Protein AF-A0A7K0YRS2-F1 (afdb_monomer)

Sequence (192 aa):
MGEVMSSAAIGIVVLMLSTWVISLIKKNASIVDIVWGLGFVLVAWISRAVADGDNARQWLLTVMTSVWGLRLGIYLLWRNSGHGEDFRYRSMRKHWGPRFPLISLVTVFGLQGTLMWIVSLPVQLGQSDATPKIGPLAVIGVLVYLIGLFFEVVGDAQLARFKADSANAGKVMDQGLWKFTRHPNYFGDSCV

Foldseek 3Di:
DVVLLVQLLVLLVVLLVVLLVVCVVLVANCLVQLCLLVSLLSSLVSLLVPADAAPVQSVVLNVLSCVRSNVSSVLSCVVCPPVGHDPVLVVLCVVCPPCSSVCCSCPPSVVSSVVSSVVSVCSNVSRRYHPDDDDPVVVVLVVLLVQLVCQQVVVSVQVVVLVVDPVCVPHQDCDDSCVVDVCSNVSSVVSD

Solvent-accessible surface area (backbone atoms only — not comparable to full-atom values): 10063 Å² total; per-residue (Å²): 100,72,66,31,54,50,52,29,48,51,52,39,51,54,51,33,53,53,49,48,54,50,17,62,76,68,69,26,65,49,55,53,68,28,45,50,25,44,48,51,27,51,37,33,51,47,17,54,75,62,32,70,38,34,66,66,52,31,50,51,52,33,48,55,40,33,58,50,14,48,49,51,16,50,50,45,46,61,70,45,56,92,64,70,52,44,67,70,52,50,51,49,39,67,73,43,48,93,51,28,69,66,49,41,47,51,69,48,38,43,45,48,39,51,48,51,55,61,71,41,40,65,57,48,55,62,22,36,43,57,69,80,66,90,46,72,67,52,55,52,50,50,51,42,26,52,52,9,51,48,34,25,54,50,34,49,52,52,52,53,56,48,68,71,37,73,92,42,67,95,59,81,80,61,58,84,58,37,59,80,34,97,52,35,33,58,55,8,63,74,41,94

Mean predicted aligned error: 4.28 Å

pLDDT: mean 92.77, std 4.66, range [73.56, 98.25]

Radius of gyration: 18.56 Å; Cα contacts (8 Å, |Δi|>4): 209; chains: 1; bounding box: 40×42×47 Å

Secondary structure (DSSP, 8-state):
-HHHHHHHHHHHHHHHHHHHHHHHHTT-TTHHHHHHHHHHHHHHHHHHHH--S-HHHHHHHHHHHHHHHHHHHHHHHHHHTTS-S-HHHHHHHHHHGGGHHHHHIIIIIIHHHHHHHHHTHHHHHHTT---S-S-HHHHHHHHHHHHHHHHHHHHHHHHHHHHH-GGGTT----STTTTT-S-HHHHHHHH-

Structure (mmCIF, N/CA/C/O backbone):
data_AF-A0A7K0YRS2-F1
#
_entry.id   AF-A0A7K0YRS2-F1
#
loop_
_atom_site.group_PDB
_atom_site.id
_atom_site.type_symbol
_atom_site.label_atom_id
_atom_site.label_alt_id
_atom_site.label_comp_id
_atom_site.label_asym_id
_atom_site.label_entity_id
_atom_site.label_seq_id
_atom_site.pdbx_PDB_ins_code
_atom_site.Cartn_x
_atom_site.Cartn_y
_atom_site.Cartn_z
_atom_site.occupancy
_atom_site.B_iso_or_equiv
_atom_site.auth_seq_id
_atom_site.auth_comp_id
_atom_site.auth_asym_id
_atom_site.auth_atom_id
_atom_site.pdbx_PDB_model_num
ATOM 1 N N . MET A 1 1 ? 16.625 8.548 -12.238 1.00 74.50 1 MET A N 1
ATOM 2 C CA . MET A 1 1 ? 16.448 7.904 -10.913 1.00 74.50 1 MET A CA 1
ATOM 3 C C . MET A 1 1 ? 16.167 8.912 -9.793 1.00 74.50 1 MET A C 1
ATOM 5 O O . MET A 1 1 ? 15.114 8.808 -9.182 1.00 74.50 1 MET A O 1
ATOM 9 N N . GLY A 1 2 ? 17.026 9.916 -9.550 1.00 86.94 2 GLY A N 1
ATOM 10 C CA . GLY A 1 2 ? 16.789 10.917 -8.489 1.00 86.94 2 GLY A CA 1
ATOM 11 C C . GLY A 1 2 ? 15.473 11.700 -8.627 1.00 86.94 2 GLY A C 1
ATOM 12 O O . GLY A 1 2 ? 14.770 11.886 -7.641 1.00 86.94 2 GLY A O 1
ATOM 13 N N . GLU A 1 3 ? 15.097 12.068 -9.855 1.00 91.12 3 GLU A N 1
ATOM 14 C CA . GLU A 1 3 ? 13.839 12.775 -10.146 1.00 91.12 3 GLU A CA 1
ATOM 15 C C . GLU A 1 3 ? 12.584 11.922 -9.889 1.00 91.12 3 GLU A C 1
ATOM 17 O O . GLU A 1 3 ? 11.573 12.419 -9.396 1.00 91.12 3 GLU A O 1
ATOM 22 N N . VAL A 1 4 ? 12.6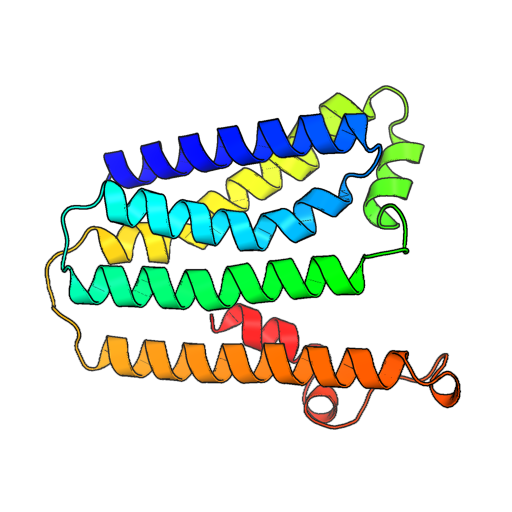57 10.614 -10.156 1.00 93.25 4 VAL A N 1
ATOM 23 C CA . VAL A 1 4 ? 11.561 9.671 -9.878 1.00 93.25 4 VAL A CA 1
ATOM 24 C C . VAL A 1 4 ? 11.330 9.569 -8.374 1.00 93.25 4 VAL A C 1
ATOM 26 O O . VAL A 1 4 ? 10.195 9.658 -7.911 1.00 93.25 4 VAL A O 1
ATOM 29 N N . MET A 1 5 ? 12.414 9.429 -7.608 1.00 94.19 5 MET A N 1
ATOM 30 C CA . MET A 1 5 ? 12.354 9.286 -6.154 1.00 94.19 5 MET A CA 1
ATOM 31 C C . MET A 1 5 ? 11.866 10.559 -5.462 1.00 94.19 5 MET A C 1
ATOM 33 O O . MET A 1 5 ? 11.077 10.471 -4.518 1.00 94.19 5 MET A O 1
ATOM 37 N N . SER A 1 6 ? 12.297 11.737 -5.929 1.00 95.56 6 SER A N 1
ATOM 38 C CA . SER A 1 6 ? 11.819 13.020 -5.406 1.00 95.56 6 SER A CA 1
ATOM 39 C C . SER A 1 6 ? 10.351 13.260 -5.759 1.00 95.56 6 SER A C 1
ATOM 41 O O . SER A 1 6 ? 9.571 13.621 -4.880 1.00 95.56 6 SER A O 1
ATOM 43 N N . SER A 1 7 ? 9.942 12.981 -7.000 1.00 96.50 7 SER A N 1
ATOM 44 C CA . SER A 1 7 ? 8.545 13.094 -7.436 1.00 96.50 7 SER A CA 1
ATOM 45 C C . SER A 1 7 ? 7.628 12.165 -6.642 1.00 96.50 7 SER A C 1
ATOM 47 O O . SER A 1 7 ? 6.567 12.582 -6.175 1.00 96.50 7 SER A O 1
ATOM 49 N N . ALA A 1 8 ? 8.059 10.920 -6.416 1.00 96.56 8 ALA A N 1
ATOM 50 C CA . ALA A 1 8 ? 7.335 9.966 -5.585 1.00 96.56 8 ALA A CA 1
ATOM 51 C C . ALA A 1 8 ? 7.232 10.447 -4.129 1.00 96.56 8 ALA A C 1
ATOM 53 O O . ALA A 1 8 ? 6.145 10.413 -3.555 1.00 96.56 8 ALA A O 1
ATOM 54 N N . ALA A 1 9 ? 8.324 10.953 -3.542 1.00 97.19 9 ALA A N 1
ATOM 55 C CA . ALA A 1 9 ? 8.313 11.498 -2.184 1.00 97.19 9 ALA A CA 1
ATOM 56 C C . ALA A 1 9 ? 7.334 12.675 -2.048 1.00 97.19 9 ALA A C 1
ATOM 58 O O . ALA A 1 9 ? 6.547 12.709 -1.104 1.00 97.19 9 ALA A O 1
ATOM 59 N N . ILE A 1 10 ? 7.329 13.603 -3.011 1.00 97.88 10 ILE A N 1
ATOM 60 C CA . ILE A 1 10 ? 6.384 14.728 -3.044 1.00 97.88 10 ILE A CA 1
ATOM 61 C C . ILE A 1 10 ? 4.944 14.208 -3.120 1.00 97.88 10 ILE A C 1
ATOM 63 O O . ILE A 1 10 ? 4.102 14.633 -2.328 1.00 97.88 10 ILE A O 1
ATOM 67 N N . GLY A 1 11 ? 4.665 13.252 -4.012 1.00 97.75 11 GLY A N 1
ATOM 68 C CA . GLY A 1 11 ? 3.344 12.632 -4.133 1.00 97.75 11 GLY A CA 1
ATOM 69 C C . GLY A 1 11 ? 2.867 11.986 -2.830 1.00 97.75 11 GLY A C 1
ATOM 70 O O . GLY A 1 11 ? 1.732 12.209 -2.409 1.00 97.75 11 GLY A O 1
ATOM 71 N N . ILE A 1 12 ? 3.746 11.250 -2.144 1.00 97.88 12 ILE A N 1
ATOM 72 C CA . ILE A 1 12 ? 3.451 10.630 -0.845 1.00 97.88 12 ILE A CA 1
ATOM 73 C C . ILE A 1 12 ? 3.187 11.692 0.224 1.00 97.88 12 ILE A C 1
ATOM 75 O O . ILE A 1 12 ? 2.221 11.567 0.973 1.00 97.88 12 ILE A O 1
ATOM 79 N N . VAL A 1 13 ? 4.004 12.747 0.301 1.00 98.06 13 VAL A N 1
ATOM 80 C CA . VAL A 1 13 ? 3.809 13.834 1.274 1.00 98.06 13 VAL A CA 1
ATOM 81 C C . VAL A 1 13 ? 2.456 14.506 1.057 1.00 98.06 13 VAL A C 1
ATOM 83 O O . VAL A 1 13 ? 1.693 14.659 2.010 1.00 98.06 13 VAL A O 1
ATOM 86 N N . VAL A 1 14 ? 2.113 14.844 -0.189 1.00 98.12 14 VAL A N 1
ATOM 87 C CA . VAL A 1 14 ? 0.811 15.437 -0.529 1.00 98.12 14 VAL A CA 1
ATOM 88 C C . VAL A 1 14 ? -0.333 14.495 -0.147 1.00 98.12 14 VAL A C 1
ATOM 90 O O . VAL A 1 14 ? -1.302 14.934 0.480 1.00 98.12 14 VAL A O 1
ATOM 93 N N . LEU A 1 15 ? -0.213 13.201 -0.454 1.00 97.88 15 LEU A N 1
ATOM 94 C CA . LEU A 1 15 ? -1.216 12.193 -0.114 1.00 97.88 15 LEU A CA 1
ATOM 95 C C . LEU A 1 15 ? -1.402 12.063 1.405 1.00 97.88 15 LEU A C 1
ATOM 97 O O . LEU A 1 15 ? -2.534 12.086 1.891 1.00 97.88 15 LEU A O 1
ATOM 101 N N . MET A 1 16 ? -0.309 11.959 2.163 1.00 97.69 16 MET A N 1
ATOM 102 C CA . MET A 1 16 ? -0.334 11.773 3.615 1.00 97.69 16 MET A CA 1
ATOM 103 C C . MET A 1 16 ? -0.840 13.013 4.345 1.00 97.69 16 MET A C 1
ATOM 105 O O . MET A 1 16 ? -1.654 12.881 5.256 1.00 97.69 16 MET A O 1
ATOM 109 N N . LEU A 1 17 ? -0.439 14.215 3.918 1.00 97.38 17 LEU A N 1
ATOM 110 C CA . LEU A 1 17 ? -0.955 15.466 4.479 1.00 97.38 17 LEU A CA 1
ATOM 111 C C . LEU A 1 17 ? -2.450 15.629 4.198 1.00 97.38 17 LEU A C 1
ATOM 113 O O . LEU A 1 17 ? -3.218 15.925 5.114 1.00 97.38 17 LEU A O 1
ATOM 117 N N . SER A 1 18 ? -2.884 15.367 2.962 1.00 97.44 18 SER A N 1
ATOM 118 C CA . SER A 1 18 ? -4.304 15.424 2.593 1.00 97.44 18 SER A CA 1
ATOM 119 C C . SER A 1 18 ? -5.125 14.419 3.402 1.00 97.44 18 SER A C 1
ATOM 121 O O . SER A 1 18 ? -6.168 14.756 3.965 1.00 97.44 18 SER A O 1
ATOM 123 N N . THR A 1 19 ? -4.625 13.189 3.532 1.00 96.38 19 THR A N 1
ATOM 124 C CA . THR A 1 19 ? -5.288 12.128 4.300 1.00 96.38 19 THR A CA 1
ATOM 125 C C . THR A 1 19 ? -5.323 12.455 5.790 1.00 96.38 19 THR A C 1
ATOM 127 O O . THR A 1 19 ? -6.347 12.232 6.435 1.00 96.38 19 THR A O 1
ATOM 130 N N . TRP A 1 20 ? -4.257 13.040 6.337 1.00 97.12 20 TRP A N 1
ATOM 131 C CA . TRP A 1 20 ? -4.218 13.511 7.718 1.00 97.12 20 TRP A CA 1
ATOM 132 C C . TRP A 1 20 ? -5.284 14.578 7.973 1.00 97.12 20 TRP A C 1
ATOM 134 O O . TRP A 1 20 ? -6.082 14.414 8.897 1.00 97.12 20 TRP A O 1
ATOM 144 N N . VAL A 1 21 ? -5.389 15.604 7.122 1.00 96.69 21 VAL A N 1
ATOM 145 C CA . VAL A 1 21 ? -6.437 16.634 7.235 1.00 96.69 21 VAL A CA 1
ATOM 146 C C . VAL A 1 21 ? -7.831 16.001 7.197 1.00 96.69 21 VAL A C 1
ATOM 148 O O . VAL A 1 21 ? -8.652 16.250 8.084 1.00 96.69 21 VAL A O 1
ATOM 151 N N . ILE A 1 22 ? -8.089 15.110 6.232 1.00 95.62 22 ILE A N 1
ATOM 152 C CA . ILE A 1 22 ? -9.366 14.384 6.128 1.00 95.62 22 ILE A CA 1
ATOM 153 C C . ILE A 1 22 ? -9.628 13.549 7.390 1.00 95.62 22 ILE A C 1
ATOM 155 O O . ILE A 1 22 ? -10.762 13.502 7.872 1.00 95.62 22 ILE A O 1
ATOM 159 N N . SER A 1 23 ? -8.597 12.920 7.959 1.00 94.31 23 SER A N 1
ATOM 160 C CA . SER A 1 23 ? -8.714 12.106 9.171 1.00 94.31 23 SER A CA 1
ATOM 161 C C . SER A 1 23 ? -9.125 12.919 10.398 1.00 94.31 23 SER A C 1
ATOM 163 O O . SER A 1 23 ? -9.858 12.416 11.254 1.00 94.31 23 SER A O 1
ATOM 165 N N . LEU A 1 24 ? -8.697 14.184 10.484 1.00 93.62 24 LEU A N 1
ATOM 166 C CA . LEU A 1 24 ? -9.085 15.091 11.560 1.00 93.62 24 LEU A CA 1
ATOM 167 C C . LEU A 1 24 ? -10.540 15.535 11.403 1.00 93.62 24 LEU A C 1
ATOM 169 O O . LEU A 1 24 ? -11.289 15.492 12.379 1.00 93.62 24 LEU A O 1
ATOM 173 N N . ILE A 1 25 ? -10.953 15.875 10.177 1.00 94.00 25 ILE A N 1
ATOM 174 C CA . ILE A 1 25 ? -12.332 16.276 9.859 1.00 94.00 25 ILE A CA 1
ATOM 175 C C . ILE A 1 25 ? -13.303 15.123 10.140 1.00 94.00 25 ILE A C 1
ATOM 177 O O . ILE A 1 25 ? -14.301 15.297 10.836 1.00 94.00 25 ILE A O 1
ATOM 181 N N . LYS A 1 26 ? -12.986 13.918 9.651 1.00 91.06 26 LYS A N 1
ATOM 182 C CA . LYS A 1 26 ? -13.809 12.715 9.851 1.00 91.06 26 LYS A CA 1
ATOM 183 C C . LYS A 1 26 ? -13.665 12.096 11.245 1.00 91.06 26 LYS A C 1
ATOM 185 O O . LYS A 1 26 ? -14.360 11.126 11.537 1.00 91.06 26 LYS A O 1
ATOM 190 N N . LYS A 1 27 ? -12.757 12.613 12.086 1.00 90.62 27 LYS A N 1
ATOM 191 C CA . LYS A 1 27 ? -12.352 12.022 13.377 1.00 90.62 27 LYS A CA 1
ATOM 192 C C . LYS A 1 27 ? -12.055 10.522 13.262 1.00 90.62 27 LYS A C 1
ATOM 194 O O . LYS A 1 27 ? -12.429 9.737 14.129 1.00 90.62 27 LYS A O 1
ATOM 199 N N . ASN A 1 28 ? -11.400 10.139 12.170 1.00 91.12 28 ASN A N 1
ATOM 200 C CA . ASN A 1 28 ? -11.091 8.754 11.864 1.00 91.12 28 ASN A CA 1
ATOM 201 C C . ASN A 1 28 ? -9.721 8.632 11.186 1.00 91.12 28 ASN A C 1
ATOM 203 O O . ASN A 1 28 ? -9.592 8.860 9.984 1.00 91.12 28 ASN A O 1
ATOM 207 N N . ALA A 1 29 ? -8.709 8.242 11.960 1.00 91.56 29 ALA A N 1
ATOM 208 C CA . ALA A 1 29 ? -7.360 7.997 11.461 1.00 91.56 29 ALA A CA 1
ATOM 209 C C . ALA A 1 29 ? -7.184 6.632 10.781 1.00 91.56 29 ALA A C 1
ATOM 211 O O . ALA A 1 29 ? -6.203 6.460 10.068 1.00 91.56 29 ALA A O 1
ATOM 212 N N . SER A 1 30 ? -8.146 5.702 10.877 1.00 91.38 30 SER A N 1
ATOM 213 C CA . SER A 1 30 ? -8.058 4.412 10.168 1.00 91.38 30 SER A CA 1
ATOM 214 C C . SER A 1 30 ? -8.233 4.532 8.655 1.00 91.38 30 SER A C 1
ATOM 216 O O . SER A 1 30 ? -8.028 3.559 7.936 1.00 91.38 30 SER A O 1
ATOM 218 N N . ILE A 1 31 ? -8.594 5.716 8.148 1.00 92.56 31 ILE A N 1
ATOM 219 C CA . ILE A 1 31 ? -8.598 5.993 6.707 1.00 92.56 31 ILE A CA 1
ATOM 220 C C . ILE A 1 31 ? -7.204 5.816 6.091 1.00 92.56 31 ILE A C 1
ATOM 222 O O . ILE A 1 31 ? -7.101 5.471 4.917 1.00 92.56 31 ILE A O 1
ATOM 226 N N . VAL A 1 32 ? -6.142 5.996 6.884 1.00 93.50 32 VAL A N 1
ATOM 227 C CA . VAL A 1 32 ? -4.766 5.824 6.414 1.00 93.50 32 VAL A CA 1
ATOM 228 C C . VAL A 1 32 ? -4.492 4.386 5.964 1.00 93.50 32 VAL A C 1
ATOM 230 O O . VAL A 1 32 ? -3.829 4.189 4.952 1.00 93.50 32 VAL A O 1
ATOM 233 N N . ASP A 1 33 ? -5.101 3.394 6.624 1.00 91.25 33 ASP A N 1
ATOM 234 C CA . ASP A 1 33 ? -4.953 1.981 6.262 1.00 91.25 33 ASP A CA 1
ATOM 235 C C . ASP A 1 33 ? -5.534 1.704 4.862 1.00 91.25 33 ASP A C 1
ATOM 237 O O . ASP A 1 33 ? -4.992 0.907 4.107 1.00 91.25 33 ASP A O 1
ATOM 241 N N . ILE A 1 34 ? -6.614 2.396 4.482 1.00 91.56 34 ILE A N 1
ATOM 242 C CA . ILE A 1 34 ? -7.225 2.287 3.144 1.00 91.56 34 ILE A CA 1
ATOM 243 C C . ILE A 1 34 ? -6.347 2.987 2.101 1.00 91.56 34 ILE A C 1
ATOM 245 O O . ILE A 1 34 ? -6.143 2.477 1.000 1.00 91.56 34 ILE A O 1
ATOM 249 N N . VAL A 1 35 ? -5.823 4.164 2.453 1.00 95.19 35 VAL A N 1
ATOM 250 C CA . VAL A 1 35 ? -4.958 4.965 1.577 1.00 95.19 35 VAL A CA 1
ATOM 251 C C . VAL A 1 35 ? -3.600 4.302 1.358 1.00 95.19 35 VAL A C 1
ATOM 253 O O . VAL A 1 35 ? -2.989 4.544 0.324 1.00 95.19 35 VAL A O 1
ATOM 256 N N . TRP A 1 36 ? -3.156 3.429 2.263 1.00 94.06 36 TRP A N 1
ATOM 257 C CA . TRP A 1 36 ? -1.898 2.696 2.152 1.00 94.06 36 TRP A CA 1
ATOM 258 C C . TRP A 1 36 ? -1.728 2.029 0.782 1.00 94.06 36 TRP A C 1
ATOM 260 O O . TRP A 1 36 ? -0.811 2.382 0.044 1.00 94.06 36 TRP A O 1
ATOM 270 N N . GLY A 1 37 ? -2.659 1.151 0.391 1.00 94.25 37 GLY A N 1
ATOM 271 C CA . GLY A 1 37 ? -2.616 0.480 -0.914 1.00 94.25 37 GLY A CA 1
ATOM 272 C C . GLY A 1 37 ? -2.668 1.468 -2.084 1.00 94.25 37 GLY A C 1
ATOM 273 O O . GLY A 1 37 ? -1.887 1.358 -3.027 1.00 94.25 37 GLY A O 1
ATOM 274 N N . LEU A 1 38 ? -3.522 2.494 -1.992 1.00 96.12 38 LEU A N 1
ATOM 275 C CA . LEU A 1 38 ? -3.648 3.541 -3.015 1.00 96.12 38 LEU A CA 1
ATOM 276 C C . LEU A 1 38 ? -2.375 4.384 -3.169 1.00 96.12 38 LEU A C 1
ATOM 278 O O . LEU A 1 38 ? -2.084 4.863 -4.263 1.00 96.12 38 LEU A O 1
ATOM 282 N N . GLY A 1 39 ? -1.602 4.554 -2.099 1.00 97.06 39 GLY A N 1
ATOM 283 C CA . GLY A 1 39 ? -0.342 5.281 -2.128 1.00 97.06 39 GLY A CA 1
ATOM 284 C C . GLY A 1 39 ? 0.722 4.580 -2.966 1.00 97.06 39 GLY A C 1
ATOM 285 O O . GLY A 1 39 ? 1.404 5.240 -3.746 1.00 97.06 39 GLY A O 1
ATOM 286 N N . PHE A 1 40 ? 0.802 3.248 -2.919 1.00 97.25 40 PHE A N 1
ATOM 287 C CA . PHE A 1 40 ? 1.680 2.496 -3.825 1.00 97.25 40 PHE A CA 1
ATOM 288 C C . PHE A 1 40 ? 1.236 2.597 -5.281 1.00 97.25 40 PHE A C 1
ATOM 290 O O . PHE A 1 40 ? 2.082 2.717 -6.165 1.00 97.25 40 PHE A O 1
ATOM 297 N N . VAL A 1 41 ? -0.078 2.608 -5.537 1.00 98.00 41 VAL A N 1
ATOM 298 C CA . VAL A 1 41 ? -0.615 2.867 -6.881 1.00 98.00 41 VAL A CA 1
ATOM 299 C C . VAL A 1 41 ? -0.167 4.247 -7.360 1.00 98.00 41 VAL A C 1
ATOM 301 O O . VAL A 1 41 ? 0.413 4.358 -8.437 1.00 98.00 41 VAL A O 1
ATOM 304 N N . LEU A 1 42 ? -0.347 5.286 -6.541 1.00 98.12 42 LEU A N 1
ATOM 305 C CA . LEU A 1 42 ? 0.105 6.642 -6.854 1.00 98.12 42 LEU A CA 1
ATOM 306 C C . LEU A 1 42 ? 1.604 6.679 -7.182 1.00 98.12 42 LEU A C 1
ATOM 308 O O . LEU A 1 42 ? 1.981 7.238 -8.210 1.00 98.12 42 LEU A O 1
ATOM 312 N N . VAL A 1 43 ? 2.450 6.054 -6.355 1.00 97.81 43 VAL A N 1
ATOM 313 C CA . VAL A 1 43 ? 3.897 5.980 -6.607 1.00 97.81 43 VAL A CA 1
ATOM 314 C C . VAL A 1 43 ? 4.184 5.288 -7.935 1.00 97.81 43 VAL A C 1
ATOM 316 O O . VAL A 1 43 ? 4.955 5.817 -8.728 1.00 97.81 43 VAL A O 1
ATOM 319 N N . ALA A 1 44 ? 3.535 4.159 -8.228 1.00 97.56 44 ALA A N 1
ATOM 320 C CA . ALA A 1 44 ? 3.750 3.430 -9.473 1.00 97.56 44 ALA A CA 1
ATOM 321 C C . ALA A 1 44 ? 3.414 4.270 -10.716 1.00 97.56 44 ALA A C 1
ATOM 323 O O . ALA A 1 44 ? 4.138 4.196 -11.711 1.00 97.56 44 ALA A O 1
ATOM 324 N N . TRP A 1 45 ? 2.352 5.079 -10.653 1.00 98.25 45 TRP A N 1
ATOM 325 C CA . TRP A 1 45 ? 1.951 5.984 -11.734 1.00 98.25 45 TRP A CA 1
ATOM 326 C C . TRP A 1 45 ? 2.855 7.214 -11.852 1.00 98.25 45 TRP A C 1
ATOM 328 O O . TRP A 1 45 ? 3.215 7.582 -12.969 1.00 98.25 45 TRP A O 1
ATOM 338 N N . ILE A 1 46 ? 3.276 7.819 -10.735 1.00 97.44 46 ILE A N 1
ATOM 339 C CA . ILE A 1 46 ? 4.257 8.917 -10.742 1.00 97.44 46 ILE A CA 1
ATOM 340 C C . ILE A 1 46 ? 5.584 8.428 -11.320 1.00 97.44 46 ILE A C 1
ATOM 342 O O . ILE A 1 46 ? 6.144 9.071 -12.205 1.00 97.44 46 ILE A O 1
ATOM 346 N N . SER A 1 47 ? 6.072 7.271 -10.864 1.00 96.25 47 SER A N 1
ATOM 347 C CA . SER A 1 47 ? 7.307 6.688 -11.377 1.00 96.25 47 SER A CA 1
ATOM 348 C C . SER A 1 47 ? 7.223 6.437 -12.871 1.00 96.25 47 SER A C 1
ATOM 350 O O . SER A 1 47 ? 8.156 6.799 -13.569 1.00 96.25 47 SER A O 1
ATOM 352 N N . ARG A 1 48 ? 6.100 5.925 -13.382 1.00 95.69 48 ARG A N 1
ATOM 353 C CA . ARG A 1 48 ? 5.904 5.737 -14.823 1.00 95.69 48 ARG A CA 1
ATOM 354 C C . ARG A 1 48 ? 5.926 7.047 -15.608 1.00 95.69 48 ARG A C 1
ATOM 356 O O . ARG A 1 48 ? 6.468 7.090 -16.702 1.00 95.69 48 ARG A O 1
ATOM 363 N N . ALA A 1 49 ? 5.293 8.089 -15.075 1.00 95.94 49 ALA A N 1
ATOM 364 C CA . ALA A 1 49 ? 5.180 9.378 -15.753 1.00 95.94 49 ALA A C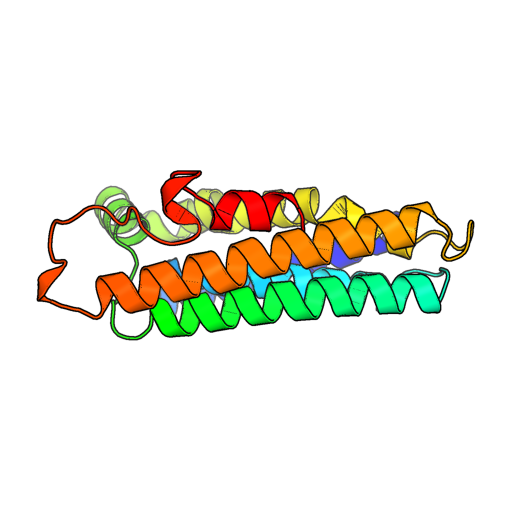A 1
ATOM 365 C C . ALA A 1 49 ? 6.519 10.128 -15.840 1.00 95.94 49 ALA A C 1
ATOM 367 O O . ALA A 1 49 ? 6.710 10.921 -16.756 1.00 95.94 49 ALA A O 1
ATOM 368 N N . VAL A 1 50 ? 7.419 9.890 -14.881 1.00 94.94 50 VAL A N 1
ATOM 369 C CA . VAL A 1 50 ? 8.704 10.597 -14.753 1.00 94.94 50 VAL A CA 1
ATOM 370 C C . VAL A 1 50 ? 9.880 9.757 -15.259 1.00 94.94 50 VAL A C 1
ATOM 372 O O . VAL A 1 50 ? 10.871 10.304 -15.732 1.00 94.94 50 VAL A O 1
ATOM 375 N N . ALA A 1 51 ? 9.816 8.431 -15.135 1.00 92.94 51 ALA A N 1
ATOM 376 C CA . ALA A 1 51 ? 10.920 7.557 -15.498 1.00 92.94 51 ALA A CA 1
ATOM 377 C C . ALA A 1 51 ? 11.044 7.390 -17.015 1.00 92.94 51 ALA A C 1
ATOM 379 O O . ALA A 1 51 ? 10.090 7.008 -17.694 1.00 92.94 51 ALA A O 1
ATOM 380 N N . ASP A 1 52 ? 12.265 7.554 -17.516 1.00 88.06 52 ASP A N 1
ATOM 381 C CA . ASP A 1 52 ? 12.651 7.115 -18.853 1.00 88.06 52 ASP A CA 1
ATOM 382 C C . ASP A 1 52 ? 13.185 5.677 -18.768 1.00 88.06 52 ASP A C 1
ATOM 384 O O . ASP A 1 52 ? 14.234 5.426 -18.175 1.00 88.06 52 ASP A O 1
ATOM 388 N N . GLY A 1 53 ? 12.417 4.711 -19.270 1.00 88.12 53 GLY A N 1
ATOM 389 C CA . GLY A 1 53 ? 12.695 3.287 -19.097 1.00 88.12 53 GLY A CA 1
ATOM 390 C C . GLY A 1 53 ? 11.958 2.409 -20.104 1.00 88.12 53 GLY A C 1
ATOM 391 O O . GLY A 1 53 ? 11.262 2.884 -21.001 1.00 88.12 53 GLY A O 1
ATOM 392 N N . ASP A 1 54 ? 12.111 1.089 -19.975 1.00 90.62 54 ASP A N 1
ATOM 393 C CA . ASP A 1 54 ? 11.448 0.156 -20.893 1.00 90.62 54 ASP A CA 1
ATOM 394 C C . ASP A 1 54 ? 9.924 0.183 -20.702 1.00 90.62 54 ASP A C 1
ATOM 396 O O . ASP A 1 54 ? 9.401 -0.175 -19.644 1.00 90.62 54 ASP A O 1
ATOM 400 N N . ASN A 1 55 ? 9.203 0.566 -21.756 1.00 91.50 55 ASN A N 1
ATOM 401 C CA . ASN A 1 55 ? 7.759 0.776 -21.700 1.00 91.50 55 ASN A CA 1
ATOM 402 C C . ASN A 1 55 ? 6.978 -0.476 -21.253 1.00 91.50 55 ASN A C 1
ATOM 404 O O . ASN A 1 55 ? 6.001 -0.356 -20.510 1.00 91.50 55 ASN A O 1
ATOM 408 N N . ALA A 1 56 ? 7.399 -1.672 -21.684 1.00 91.94 56 ALA A N 1
ATOM 409 C CA . ALA A 1 56 ? 6.721 -2.921 -21.340 1.00 91.94 56 ALA A CA 1
ATOM 410 C C . ALA A 1 56 ? 6.920 -3.271 -19.859 1.00 91.94 56 ALA A C 1
ATOM 412 O O . ALA A 1 56 ? 5.953 -3.598 -19.169 1.00 91.94 56 ALA A O 1
ATOM 413 N N . ARG A 1 57 ? 8.151 -3.140 -19.347 1.00 92.00 57 ARG A N 1
ATOM 414 C CA . ARG A 1 57 ? 8.457 -3.324 -17.922 1.00 92.00 57 ARG A CA 1
ATOM 415 C C . ARG A 1 57 ? 7.718 -2.315 -17.050 1.00 92.00 57 ARG A C 1
ATOM 417 O O . ARG A 1 57 ? 7.161 -2.699 -16.024 1.00 92.00 57 ARG A O 1
ATOM 424 N N . GLN A 1 58 ? 7.682 -1.050 -17.459 1.00 94.12 58 GLN A N 1
ATOM 425 C CA . GLN A 1 58 ? 6.954 -0.023 -16.724 1.00 94.12 58 GLN A CA 1
ATOM 426 C C . GLN A 1 58 ? 5.462 -0.359 -16.631 1.00 94.12 58 GLN A C 1
ATOM 428 O O . GLN A 1 58 ? 4.901 -0.314 -15.544 1.00 94.12 58 GLN A O 1
ATOM 433 N N . TRP A 1 59 ? 4.820 -0.758 -17.735 1.00 95.69 59 TRP A N 1
ATOM 434 C CA . TRP A 1 59 ? 3.410 -1.161 -17.704 1.00 95.69 59 TRP A CA 1
ATOM 435 C C . TRP A 1 59 ? 3.175 -2.378 -16.817 1.00 95.69 59 TRP A C 1
ATOM 437 O O . TRP A 1 59 ? 2.215 -2.386 -16.052 1.00 95.69 59 TRP A O 1
ATOM 447 N N . LEU A 1 60 ? 4.057 -3.377 -16.890 1.00 95.19 60 LEU A N 1
ATOM 448 C CA . LEU A 1 60 ? 3.978 -4.568 -16.054 1.00 95.19 60 LEU A CA 1
ATOM 449 C C . LEU A 1 60 ? 3.977 -4.197 -14.563 1.00 95.19 60 LEU A C 1
ATOM 451 O O . LEU A 1 60 ? 3.050 -4.569 -13.846 1.00 95.19 60 LEU A O 1
ATOM 455 N N . LEU A 1 61 ? 4.961 -3.407 -14.120 1.00 95.56 61 LEU A N 1
ATOM 456 C CA . LEU A 1 61 ? 5.068 -2.961 -12.728 1.00 95.56 61 LEU A CA 1
ATOM 457 C C . LEU A 1 61 ? 3.873 -2.090 -12.320 1.00 95.56 61 LEU A C 1
ATOM 459 O O . LEU A 1 61 ? 3.246 -2.356 -11.298 1.00 95.56 61 LEU A O 1
ATOM 463 N N . THR A 1 62 ? 3.497 -1.098 -13.135 1.00 97.19 62 THR A N 1
ATOM 464 C CA . THR A 1 62 ? 2.351 -0.226 -12.842 1.00 97.19 62 THR A CA 1
ATOM 465 C C . THR A 1 62 ? 1.054 -1.019 -12.703 1.00 97.19 62 THR A C 1
ATOM 467 O O . THR A 1 62 ? 0.291 -0.767 -11.770 1.00 97.19 62 THR A O 1
ATOM 470 N N . VAL A 1 63 ? 0.791 -1.988 -13.585 1.00 97.50 63 VAL A N 1
ATOM 471 C CA . VAL A 1 63 ? -0.426 -2.812 -13.532 1.00 97.50 63 VAL A CA 1
ATOM 472 C C . VAL A 1 63 ? -0.407 -3.738 -12.321 1.00 97.50 63 VAL A C 1
ATOM 474 O O . VAL A 1 63 ? -1.394 -3.768 -11.592 1.00 97.50 63 VAL A O 1
ATOM 477 N N . MET A 1 64 ? 0.697 -4.444 -12.061 1.00 97.50 64 MET A N 1
ATOM 478 C CA . MET A 1 64 ? 0.817 -5.342 -10.904 1.00 97.50 64 MET A CA 1
ATOM 479 C C . MET A 1 64 ? 0.595 -4.590 -9.586 1.00 97.50 64 MET A C 1
ATOM 481 O O . MET A 1 64 ? -0.234 -5.001 -8.767 1.00 97.50 64 MET A O 1
ATOM 485 N N . THR A 1 65 ? 1.258 -3.442 -9.412 1.00 97.50 65 THR A N 1
ATOM 486 C CA . THR A 1 65 ? 1.076 -2.598 -8.225 1.00 97.50 65 THR A CA 1
ATOM 487 C C . THR A 1 65 ? -0.337 -2.021 -8.152 1.00 97.50 65 THR A C 1
ATOM 489 O O . THR A 1 65 ? -0.916 -1.979 -7.069 1.00 97.50 65 THR A O 1
ATOM 492 N N . SER A 1 66 ? -0.934 -1.625 -9.283 1.00 97.94 66 SER A N 1
ATOM 493 C CA . SER A 1 66 ? -2.312 -1.110 -9.320 1.00 97.94 66 SER A CA 1
ATOM 494 C C . SER A 1 66 ? -3.332 -2.170 -8.919 1.00 97.94 66 SER A C 1
ATOM 496 O O . SER A 1 66 ? -4.196 -1.896 -8.092 1.00 97.94 66 SER A O 1
ATOM 498 N N . VAL A 1 67 ? -3.232 -3.383 -9.468 1.00 97.38 67 VAL A N 1
ATOM 499 C CA . VAL A 1 67 ? -4.147 -4.491 -9.161 1.00 97.38 67 VAL A CA 1
ATOM 500 C C . VAL A 1 67 ? -4.095 -4.831 -7.675 1.00 97.38 67 VAL A C 1
ATOM 502 O O . VAL A 1 67 ? -5.144 -4.915 -7.036 1.00 97.38 67 VAL A O 1
ATOM 505 N N . TRP A 1 68 ? -2.895 -4.965 -7.107 1.00 96.94 68 TRP A N 1
ATOM 506 C CA . TRP A 1 68 ? -2.738 -5.242 -5.681 1.00 96.94 68 TRP A CA 1
ATOM 507 C C . TRP A 1 68 ? -3.215 -4.073 -4.811 1.00 96.94 68 TRP A C 1
ATOM 509 O O . TRP A 1 68 ? -4.088 -4.255 -3.964 1.00 96.94 68 TRP A O 1
ATOM 519 N N . GLY A 1 69 ? -2.717 -2.859 -5.058 1.00 96.12 69 GLY A N 1
ATOM 520 C CA . GLY A 1 69 ? -2.989 -1.697 -4.211 1.00 96.12 69 GLY A CA 1
ATOM 521 C C . GLY A 1 69 ? -4.460 -1.278 -4.222 1.00 96.12 69 GLY A C 1
ATOM 522 O O . GLY A 1 69 ? -5.021 -0.961 -3.170 1.00 96.12 69 GLY A O 1
ATOM 523 N N . LEU A 1 70 ? -5.123 -1.344 -5.385 1.00 96.25 70 LEU A N 1
ATOM 524 C CA . LEU A 1 70 ? -6.567 -1.119 -5.488 1.00 96.25 70 LEU A CA 1
ATOM 525 C C . LEU A 1 70 ? -7.346 -2.214 -4.766 1.00 96.25 70 LEU A C 1
ATOM 527 O O . LEU A 1 70 ? -8.263 -1.898 -4.009 1.00 96.25 70 LEU A O 1
ATOM 531 N N . ARG A 1 71 ? -6.985 -3.491 -4.956 1.00 94.88 71 ARG A N 1
ATOM 532 C CA . ARG A 1 71 ? -7.664 -4.599 -4.276 1.00 94.88 71 ARG A CA 1
ATOM 533 C C . ARG A 1 71 ? -7.555 -4.459 -2.763 1.00 94.88 71 ARG A C 1
ATOM 535 O O . ARG A 1 71 ? -8.575 -4.574 -2.084 1.00 94.88 71 ARG A O 1
ATOM 542 N N . LEU A 1 72 ? -6.356 -4.193 -2.245 1.00 92.81 72 LEU A N 1
ATOM 543 C CA . LEU A 1 72 ? -6.109 -4.017 -0.816 1.00 92.81 72 LEU A CA 1
ATOM 544 C C . LEU A 1 72 ? -6.927 -2.844 -0.263 1.00 92.81 72 LEU A C 1
ATOM 546 O O . LEU A 1 72 ? -7.646 -3.002 0.724 1.00 92.81 72 LEU A O 1
AT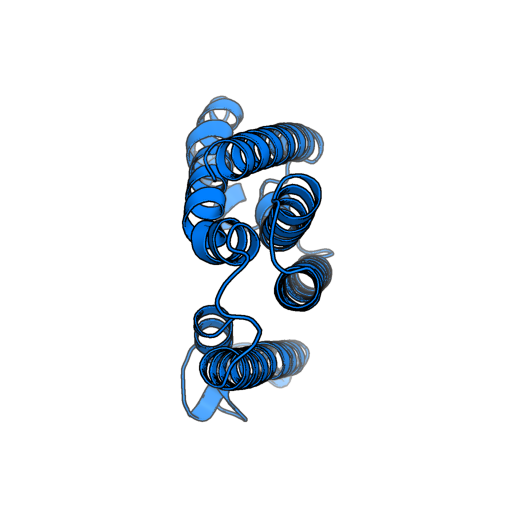OM 550 N N . GLY A 1 73 ? -6.893 -1.690 -0.938 1.00 92.62 73 GLY A N 1
ATOM 551 C CA . GLY A 1 73 ? -7.679 -0.518 -0.550 1.00 92.62 73 GLY A CA 1
ATOM 552 C C . GLY A 1 73 ? -9.187 -0.793 -0.533 1.00 92.62 73 GLY A C 1
ATOM 553 O O . GLY A 1 73 ? -9.863 -0.471 0.444 1.00 92.62 73 GLY A O 1
ATOM 554 N N . ILE A 1 74 ? -9.720 -1.444 -1.572 1.00 93.38 74 ILE A N 1
ATOM 555 C CA . ILE A 1 74 ? -11.144 -1.808 -1.671 1.00 93.38 74 ILE A CA 1
ATOM 556 C C . ILE A 1 74 ? -11.535 -2.796 -0.569 1.00 93.38 74 ILE A C 1
ATOM 558 O O . ILE A 1 74 ? -12.562 -2.608 0.084 1.00 93.38 74 ILE A O 1
ATOM 562 N N . TYR A 1 75 ? -10.722 -3.826 -0.329 1.00 91.56 75 TYR A N 1
ATOM 563 C CA . TYR A 1 75 ? -10.983 -4.811 0.717 1.00 91.56 75 TYR A CA 1
ATOM 564 C C . TYR A 1 75 ? -10.991 -4.170 2.108 1.00 91.56 75 TYR A C 1
ATOM 566 O O . TYR A 1 75 ? -11.915 -4.409 2.887 1.00 91.56 75 TYR A O 1
ATOM 574 N N . LEU A 1 76 ? -10.017 -3.306 2.414 1.00 90.62 76 LEU A N 1
ATOM 575 C CA . LEU A 1 76 ? -9.963 -2.588 3.689 1.00 90.62 76 LEU A CA 1
ATOM 576 C C . LEU A 1 76 ? -11.123 -1.604 3.845 1.00 90.62 76 LEU A C 1
ATOM 578 O O . LEU A 1 76 ? -11.679 -1.495 4.938 1.00 90.62 76 LEU A O 1
ATOM 582 N N . LEU A 1 77 ? -11.528 -0.929 2.767 1.00 90.88 77 LEU A N 1
ATOM 583 C CA . LEU A 1 77 ? -12.703 -0.062 2.767 1.00 90.88 77 LEU A CA 1
ATOM 584 C C . LEU A 1 77 ? -13.978 -0.858 3.060 1.00 90.88 77 LEU A C 1
ATOM 586 O O . LEU A 1 77 ? -14.747 -0.464 3.933 1.00 90.88 77 LEU A O 1
ATOM 590 N N . TRP A 1 78 ? -14.189 -1.982 2.372 1.00 90.81 78 TRP A N 1
ATOM 591 C CA . TRP A 1 78 ? -15.342 -2.856 2.588 1.00 90.81 78 TRP A CA 1
ATOM 592 C C . TRP A 1 78 ? -15.366 -3.414 4.014 1.00 90.81 78 TRP A C 1
ATOM 594 O O . TRP A 1 78 ? -16.374 -3.292 4.707 1.00 90.81 78 TRP A O 1
ATOM 604 N N . ARG A 1 79 ? -14.233 -3.946 4.483 1.00 85.81 79 ARG A N 1
ATOM 605 C CA . ARG A 1 79 ? -14.091 -4.551 5.813 1.00 85.81 79 ARG A CA 1
ATOM 606 C C . ARG A 1 79 ? -14.303 -3.548 6.943 1.00 85.81 79 ARG A C 1
ATOM 608 O O . ARG A 1 79 ? -14.907 -3.886 7.956 1.00 85.81 79 ARG A O 1
ATOM 615 N N . ASN A 1 80 ? -13.788 -2.330 6.791 1.00 84.94 80 ASN A N 1
ATOM 616 C CA . ASN A 1 80 ? -13.868 -1.305 7.830 1.00 84.94 80 ASN A CA 1
ATOM 617 C C . ASN A 1 80 ? -15.152 -0.463 7.729 1.00 84.94 80 ASN A C 1
ATOM 619 O O . ASN A 1 80 ? -15.441 0.325 8.635 1.00 84.94 80 ASN A O 1
ATOM 623 N N . SER A 1 81 ? -15.938 -0.613 6.658 1.00 81.50 81 SER A N 1
ATOM 624 C CA . SER A 1 81 ? -17.211 0.088 6.507 1.00 81.50 81 SER A CA 1
ATOM 625 C C . SER A 1 81 ? -18.148 -0.254 7.669 1.00 81.50 81 SER A C 1
ATOM 627 O O . SER A 1 81 ? -18.272 -1.410 8.072 1.00 81.50 81 SER A O 1
ATOM 629 N N . GLY A 1 82 ? -18.760 0.768 8.267 1.00 78.00 82 GLY A N 1
ATOM 630 C CA . GLY A 1 82 ? -19.676 0.625 9.405 1.00 78.00 82 GLY A CA 1
ATOM 631 C C . GLY A 1 82 ? -19.031 0.419 10.785 1.00 78.00 82 GLY A C 1
ATOM 632 O O . GLY A 1 82 ? -19.736 0.528 11.783 1.00 78.00 82 GLY A O 1
ATOM 633 N N . HIS A 1 83 ? -17.713 0.197 10.890 1.00 74.38 83 HIS A N 1
ATOM 634 C CA . HIS A 1 83 ? -17.061 -0.190 12.157 1.00 74.38 83 HIS A CA 1
ATOM 635 C C . HIS A 1 83 ? -16.451 0.975 12.974 1.00 74.38 83 HIS A C 1
ATOM 637 O O . HIS A 1 83 ? -15.871 0.766 14.046 1.00 74.38 83 HIS A O 1
ATOM 643 N N . GLY A 1 84 ? -16.631 2.224 12.530 1.00 84.94 84 GLY A N 1
ATOM 644 C CA . GLY A 1 84 ? -16.028 3.405 13.161 1.00 84.94 84 GLY A CA 1
ATOM 645 C C . GLY A 1 84 ? -14.496 3.436 13.030 1.00 84.94 84 GLY A C 1
ATOM 646 O O . GLY A 1 84 ? -13.918 2.727 12.214 1.00 84.94 84 GLY A O 1
ATOM 647 N N . GLU A 1 85 ? -13.825 4.284 13.815 1.00 86.75 85 GLU A N 1
ATOM 648 C CA . GLU A 1 85 ? -12.351 4.354 13.843 1.00 86.75 85 GLU A CA 1
ATOM 649 C C . GLU A 1 85 ? -11.759 3.058 14.432 1.00 86.75 85 GLU A C 1
ATOM 651 O O . GLU A 1 85 ? -12.306 2.503 15.380 1.00 86.75 85 GLU A O 1
ATOM 656 N N . ASP A 1 86 ? -10.643 2.545 13.916 1.00 88.44 86 ASP A N 1
ATOM 657 C CA . ASP A 1 86 ? -9.994 1.353 14.492 1.00 88.44 86 ASP A CA 1
ATOM 658 C C . ASP A 1 86 ? -9.612 1.571 15.974 1.00 88.44 86 ASP A C 1
ATOM 660 O O . ASP A 1 86 ? -9.309 2.689 16.407 1.00 88.44 86 ASP A O 1
ATOM 664 N N . PHE A 1 87 ? -9.637 0.504 16.780 1.00 87.62 87 PHE A N 1
ATOM 665 C CA . PHE A 1 87 ? -9.342 0.579 18.215 1.00 87.62 87 PHE A CA 1
ATOM 666 C C . PHE A 1 87 ? -7.958 1.178 18.507 1.00 87.62 87 PHE A C 1
ATOM 668 O O . PHE A 1 87 ? -7.823 1.947 19.462 1.00 87.62 87 PHE A O 1
ATOM 675 N N . ARG A 1 88 ? -6.947 0.890 17.673 1.00 89.50 88 ARG A N 1
ATOM 676 C CA . ARG A 1 88 ? -5.577 1.407 17.835 1.00 89.50 88 ARG A CA 1
ATOM 677 C C . ARG A 1 88 ? -5.561 2.933 17.809 1.00 89.50 88 ARG A C 1
ATOM 679 O O . ARG A 1 88 ? -5.039 3.571 18.725 1.00 89.50 88 ARG A O 1
ATOM 686 N N . TYR A 1 89 ? -6.204 3.521 16.801 1.00 90.56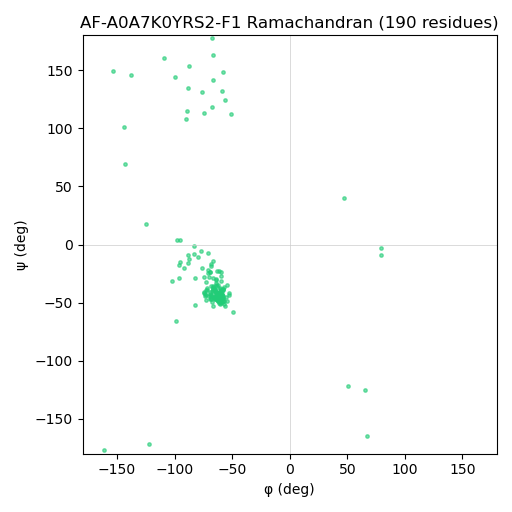 89 TYR A N 1
ATOM 687 C CA . TYR A 1 89 ? -6.276 4.972 16.645 1.00 90.56 89 TYR A CA 1
ATOM 688 C C . TYR A 1 89 ? -7.189 5.622 17.684 1.00 90.56 89 TYR A C 1
ATOM 690 O O . TYR A 1 89 ? -6.829 6.668 18.224 1.00 90.56 89 TYR A O 1
ATOM 698 N N . ARG A 1 90 ? -8.306 4.975 18.048 1.00 90.81 90 ARG A N 1
ATOM 699 C CA . ARG A 1 90 ? -9.170 5.441 19.145 1.00 90.81 90 ARG A CA 1
ATOM 700 C C . ARG A 1 90 ? -8.422 5.501 20.474 1.00 90.81 90 ARG A C 1
ATOM 702 O O . ARG A 1 90 ? -8.542 6.489 21.197 1.00 90.81 90 ARG A O 1
ATOM 709 N N . SER A 1 91 ? -7.657 4.460 20.802 1.00 90.69 91 SER A N 1
ATOM 710 C CA . SER A 1 91 ? -6.843 4.402 22.021 1.00 90.69 91 SER A CA 1
ATOM 711 C C . SER A 1 91 ? -5.783 5.505 22.023 1.00 90.69 91 SER A C 1
ATOM 713 O O . SER A 1 91 ? -5.697 6.281 22.975 1.00 90.69 91 SER A O 1
ATOM 715 N N . MET A 1 92 ? -5.067 5.672 20.906 1.00 90.62 92 MET A N 1
ATOM 716 C CA . MET A 1 92 ? -4.083 6.743 20.738 1.00 90.62 92 MET A CA 1
ATOM 717 C C . MET A 1 92 ? -4.718 8.136 20.887 1.00 90.62 92 MET A C 1
ATOM 719 O O . MET A 1 92 ? -4.166 9.005 21.561 1.00 90.62 92 MET A O 1
ATOM 723 N N . ARG A 1 93 ? -5.909 8.351 20.318 1.00 92.12 93 ARG A N 1
ATOM 724 C CA . ARG A 1 93 ? -6.666 9.604 20.446 1.00 92.12 93 ARG A CA 1
ATOM 725 C C . ARG A 1 93 ? -7.075 9.895 21.880 1.00 92.12 93 ARG A C 1
ATOM 727 O O . ARG A 1 93 ? -6.923 11.028 22.325 1.00 92.12 93 ARG A O 1
ATOM 734 N N . LYS A 1 94 ? -7.553 8.887 22.611 1.00 92.06 94 LYS A N 1
ATOM 735 C CA . LYS A 1 94 ? -7.889 9.023 24.034 1.00 92.06 94 LYS A CA 1
ATOM 736 C C . LYS A 1 94 ? -6.658 9.334 24.884 1.00 92.06 94 LYS A C 1
ATOM 738 O O . LYS A 1 94 ? -6.744 10.180 25.762 1.00 92.06 94 LYS A O 1
ATOM 743 N N . HIS A 1 95 ? -5.530 8.684 24.604 1.00 93.50 95 HIS A N 1
ATOM 744 C CA . HIS A 1 95 ? -4.296 8.863 25.364 1.00 93.50 95 HIS A CA 1
ATOM 745 C C . HIS A 1 95 ? -3.680 10.258 25.175 1.00 93.50 95 HIS A C 1
ATOM 747 O O . HIS A 1 95 ? -3.278 10.894 26.144 1.00 93.50 95 HIS A O 1
ATOM 753 N N . TRP A 1 96 ? -3.636 10.759 23.936 1.00 91.81 96 TRP A N 1
ATOM 754 C CA . TRP A 1 96 ? -2.970 12.029 23.618 1.00 91.81 96 TRP A CA 1
ATOM 755 C C . TRP A 1 96 ? -3.897 13.252 23.597 1.00 91.81 96 TRP A C 1
ATOM 757 O O . TRP A 1 96 ? -3.410 14.387 23.606 1.00 91.81 96 TRP A O 1
ATOM 767 N N . GLY A 1 97 ? -5.218 13.048 23.563 1.00 92.19 97 GLY A N 1
ATOM 768 C CA . GLY A 1 97 ? -6.224 14.103 23.672 1.00 92.19 97 GLY A CA 1
ATOM 769 C C . GLY A 1 97 ? -5.972 15.275 22.705 1.00 92.19 97 GLY A C 1
ATOM 770 O O . GLY A 1 97 ? -5.873 15.048 21.496 1.00 92.19 97 GLY A O 1
ATOM 771 N N . PRO A 1 98 ? -5.820 16.523 23.197 1.00 92.12 98 PRO A N 1
ATOM 772 C CA . PRO A 1 98 ? -5.575 17.700 22.354 1.00 92.12 98 PRO A CA 1
ATOM 773 C C . PRO A 1 98 ? -4.297 17.634 21.508 1.00 92.12 98 PRO A C 1
ATOM 775 O O . PRO A 1 98 ? -4.214 18.296 20.478 1.00 92.12 98 PRO A O 1
ATOM 778 N N . ARG A 1 99 ? -3.299 16.835 21.912 1.00 93.69 99 ARG A N 1
ATOM 779 C CA . ARG A 1 99 ? -2.030 16.677 21.178 1.00 93.69 99 ARG A CA 1
ATOM 780 C C . ARG A 1 99 ? -2.123 15.668 20.036 1.00 93.69 99 ARG A C 1
ATOM 782 O O . ARG A 1 99 ? -1.189 15.562 19.242 1.00 93.69 99 ARG A O 1
ATOM 789 N N . PHE A 1 100 ? -3.235 14.939 19.927 1.00 92.94 100 PHE A N 1
ATOM 790 C CA . PHE A 1 100 ? -3.420 13.916 18.903 1.00 92.94 100 PHE A CA 1
ATOM 791 C C . PHE A 1 100 ? -3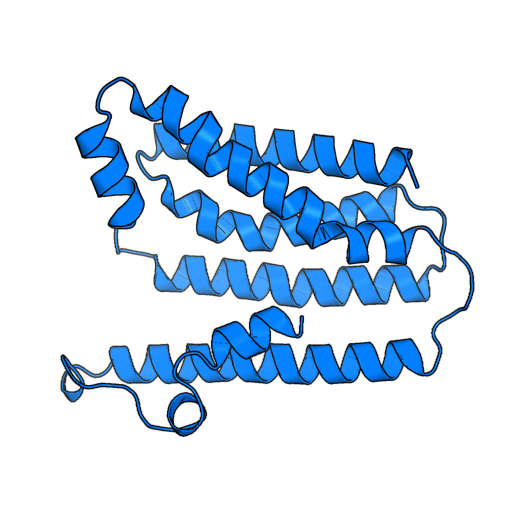.155 14.406 17.471 1.00 92.94 100 PHE A C 1
ATOM 793 O O . PHE A 1 100 ? -2.488 13.670 16.748 1.00 92.94 100 PHE A O 1
ATOM 800 N N . PRO A 1 101 ? -3.603 15.598 17.020 1.00 92.69 101 PRO A N 1
ATOM 801 C CA . PRO A 1 101 ? -3.349 16.039 15.649 1.00 92.69 101 PRO A CA 1
ATOM 802 C C . PRO A 1 101 ? -1.856 16.092 15.307 1.00 92.69 101 PRO A C 1
ATOM 804 O O . PRO A 1 101 ? -1.450 15.529 14.296 1.00 92.69 101 PRO A O 1
ATOM 807 N N . LEU A 1 102 ? -1.037 16.676 16.186 1.00 92.69 102 LEU A N 1
ATOM 808 C CA . LEU A 1 102 ? 0.409 16.789 15.981 1.00 92.69 102 LEU A CA 1
ATOM 809 C C . LEU A 1 102 ? 1.106 15.426 16.080 1.00 92.69 102 LEU A C 1
ATOM 811 O O . LEU A 1 102 ? 1.965 15.103 15.267 1.00 92.69 102 LEU A O 1
ATOM 815 N N . ILE A 1 103 ? 0.718 14.609 17.062 1.00 93.12 103 ILE A N 1
ATOM 816 C CA . ILE A 1 103 ? 1.341 13.299 17.278 1.00 93.12 103 ILE A CA 1
ATOM 817 C C . ILE A 1 103 ? 0.994 12.352 16.135 1.00 93.12 103 ILE A C 1
ATOM 819 O O . ILE A 1 103 ? 1.895 11.748 15.568 1.00 93.12 103 ILE A O 1
ATOM 823 N N . SER A 1 104 ? -0.280 12.274 15.742 1.00 93.25 104 SER A N 1
ATOM 824 C CA . SER A 1 104 ? -0.714 11.443 14.613 1.00 93.25 104 SER A CA 1
ATOM 825 C C . SER A 1 104 ? -0.043 11.853 13.304 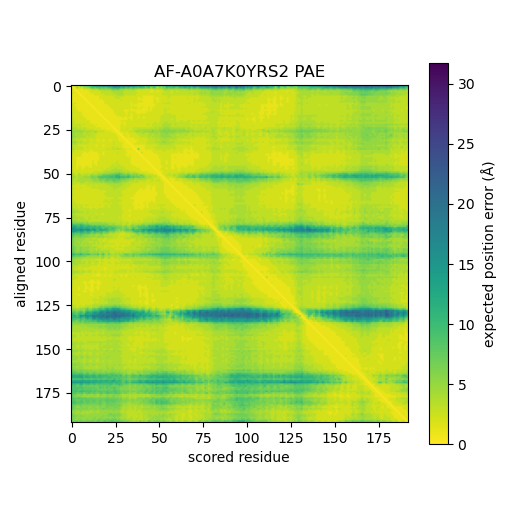1.00 93.25 104 SER A C 1
ATOM 827 O O . SER A 1 104 ? 0.338 10.968 12.541 1.00 93.25 104 SER A O 1
ATOM 829 N N . LEU A 1 105 ? 0.171 13.154 13.064 1.00 94.88 105 LEU A N 1
ATOM 830 C CA . LEU A 1 105 ? 0.892 13.631 11.884 1.00 94.88 105 LEU A CA 1
ATOM 831 C C . LEU A 1 105 ? 2.281 12.994 11.779 1.00 94.88 105 LEU A C 1
ATOM 833 O O . LEU A 1 105 ? 2.653 12.530 10.710 1.00 94.88 105 LEU A O 1
ATOM 837 N N . VAL A 1 106 ? 3.029 12.933 12.881 1.00 93.75 106 VAL A N 1
ATOM 838 C CA . VAL A 1 106 ? 4.394 12.389 12.881 1.00 93.75 106 VAL A CA 1
ATOM 839 C C . VAL A 1 106 ? 4.389 10.861 12.960 1.00 93.75 106 VAL A C 1
ATOM 841 O O . VAL A 1 106 ? 5.010 10.195 12.135 1.00 93.75 106 VAL A O 1
ATOM 844 N N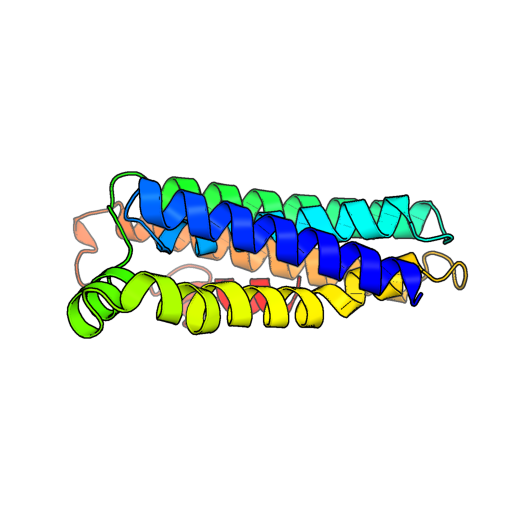 . THR A 1 107 ? 3.685 10.288 13.938 1.00 92.50 107 THR A N 1
ATOM 845 C CA . THR A 1 107 ? 3.801 8.861 14.278 1.00 92.50 107 THR A CA 1
ATOM 846 C C . THR A 1 107 ? 2.966 7.949 13.394 1.00 92.50 107 THR A C 1
ATOM 848 O O . THR A 1 107 ? 3.343 6.797 13.199 1.00 92.50 107 THR A O 1
ATOM 851 N N . VAL A 1 108 ? 1.843 8.435 12.861 1.00 94.06 108 VAL A N 1
ATOM 852 C CA . VAL A 1 108 ? 0.988 7.657 11.958 1.00 94.06 108 VAL A CA 1
ATOM 853 C C . VAL A 1 108 ? 1.292 8.043 10.526 1.00 94.06 108 VAL A C 1
ATOM 855 O O . VAL A 1 108 ? 1.833 7.230 9.790 1.00 94.06 108 VAL A O 1
ATOM 858 N N . PHE A 1 109 ? 1.003 9.281 10.133 1.00 95.69 109 PHE A N 1
ATOM 859 C CA . PHE A 1 109 ? 1.074 9.684 8.728 1.00 95.69 109 PHE A CA 1
ATOM 860 C C . PHE A 1 109 ? 2.515 9.855 8.235 1.00 95.69 109 PHE A C 1
ATOM 862 O O . PHE A 1 109 ? 2.844 9.398 7.146 1.00 95.69 109 PHE A O 1
ATOM 869 N N . GLY A 1 110 ? 3.394 10.450 9.042 1.00 95.38 110 GLY A N 1
ATOM 870 C CA . GLY A 1 110 ? 4.805 10.646 8.708 1.00 95.38 110 GLY A CA 1
ATOM 871 C C . GLY A 1 110 ? 5.582 9.332 8.647 1.00 95.38 110 GLY A C 1
ATOM 872 O O . GLY A 1 110 ? 6.300 9.080 7.676 1.00 95.38 110 GLY A O 1
ATOM 873 N N . LEU A 1 111 ? 5.394 8.460 9.643 1.00 95.75 111 LEU A N 1
ATOM 874 C CA . LEU A 1 111 ? 6.005 7.130 9.643 1.00 95.75 111 LEU A CA 1
ATOM 875 C C . LEU A 1 111 ? 5.473 6.273 8.490 1.00 95.75 111 LEU A C 1
ATOM 877 O O . LEU A 1 111 ? 6.269 5.673 7.773 1.00 95.75 111 LEU A O 1
ATOM 881 N N . GLN A 1 112 ? 4.154 6.247 8.268 1.00 95.50 112 GLN A N 1
ATOM 882 C CA . GLN A 1 112 ? 3.578 5.502 7.150 1.00 95.50 112 GLN A CA 1
ATOM 883 C C . GLN A 1 112 ? 4.029 6.057 5.795 1.00 95.50 112 GLN A C 1
ATOM 885 O O . GLN A 1 112 ? 4.399 5.278 4.925 1.00 95.50 112 GLN A O 1
ATOM 890 N N . GLY A 1 113 ? 4.092 7.377 5.619 1.00 97.00 113 GLY A N 1
ATOM 891 C CA . GLY A 1 113 ? 4.642 7.987 4.408 1.00 97.00 113 GLY A CA 1
ATOM 892 C C . GLY A 1 113 ? 6.098 7.586 4.159 1.00 97.00 113 GLY A C 1
ATOM 893 O O . GLY A 1 113 ? 6.447 7.168 3.058 1.00 97.00 113 GLY A O 1
ATOM 894 N N . THR A 1 114 ? 6.937 7.633 5.195 1.00 97.00 114 THR A N 1
ATOM 895 C CA . THR A 1 114 ? 8.345 7.212 5.103 1.00 97.00 114 THR A CA 1
ATOM 896 C C . THR A 1 114 ? 8.467 5.734 4.733 1.00 97.00 114 THR A C 1
ATOM 898 O O . THR A 1 114 ? 9.210 5.383 3.819 1.00 97.00 114 THR A O 1
ATOM 901 N N . LEU A 1 115 ? 7.712 4.862 5.407 1.00 96.88 115 LEU A N 1
ATOM 902 C CA . LEU A 1 115 ? 7.712 3.429 5.115 1.00 96.88 115 LEU A CA 1
ATOM 903 C C . LEU A 1 115 ? 7.195 3.142 3.703 1.00 96.88 115 LEU A C 1
ATOM 905 O O . LEU A 1 115 ? 7.795 2.343 2.999 1.00 96.88 115 LEU A O 1
ATOM 909 N N . MET A 1 116 ? 6.143 3.826 3.257 1.00 97.44 116 MET A N 1
ATOM 910 C CA . MET A 1 116 ? 5.626 3.712 1.893 1.00 97.44 116 MET A CA 1
ATOM 911 C C . MET A 1 116 ? 6.684 4.103 0.860 1.00 97.44 116 MET A C 1
ATOM 913 O O . MET A 1 116 ? 6.852 3.409 -0.141 1.00 97.44 116 MET A O 1
ATOM 917 N N . TRP A 1 117 ? 7.437 5.177 1.104 1.00 97.00 117 TRP A N 1
ATOM 918 C CA . TRP A 1 117 ? 8.514 5.593 0.208 1.00 97.00 117 TRP A CA 1
ATOM 919 C C . TRP A 1 117 ? 9.631 4.544 0.124 1.00 97.00 117 TRP A C 1
ATOM 921 O O . TRP A 1 117 ? 10.070 4.222 -0.975 1.00 97.00 117 TRP A O 1
ATOM 931 N N . ILE A 1 118 ? 10.031 3.954 1.257 1.00 96.62 118 ILE A N 1
ATOM 932 C CA . ILE A 1 118 ? 11.057 2.898 1.313 1.00 96.62 118 ILE A CA 1
ATOM 933 C C . ILE A 1 118 ? 10.564 1.604 0.650 1.00 96.62 118 ILE A C 1
ATOM 935 O O . ILE A 1 118 ? 11.251 1.030 -0.191 1.00 96.62 118 ILE A O 1
ATOM 939 N N . VAL A 1 119 ? 9.367 1.138 1.007 1.00 96.06 119 VAL A N 1
ATOM 940 C CA . VAL A 1 119 ? 8.807 -0.128 0.505 1.00 96.06 119 VAL A CA 1
ATOM 941 C C . VAL A 1 119 ? 8.508 -0.044 -0.992 1.00 96.06 119 VAL A C 1
ATOM 943 O O . VAL A 1 119 ? 8.608 -1.043 -1.692 1.00 96.06 119 VAL A O 1
ATOM 946 N N . SER A 1 120 ? 8.206 1.147 -1.519 1.00 96.25 120 SER A N 1
ATOM 947 C CA . SER A 1 120 ? 7.959 1.344 -2.953 1.00 96.25 120 SER A CA 1
ATOM 948 C C . SER A 1 120 ? 9.228 1.515 -3.796 1.00 96.25 120 SER A C 1
ATOM 950 O O . SER A 1 120 ? 9.119 1.616 -5.020 1.00 96.25 120 SER A O 1
ATOM 952 N N . LEU A 1 121 ? 10.429 1.510 -3.200 1.00 94.88 121 LEU A N 1
ATOM 953 C CA . LEU A 1 121 ? 11.690 1.633 -3.943 1.00 94.88 121 LEU A CA 1
ATOM 954 C C . LEU A 1 121 ? 11.837 0.616 -5.089 1.00 94.88 121 LEU A C 1
ATOM 956 O O . LEU A 1 121 ? 12.248 1.042 -6.167 1.00 94.88 121 LEU A O 1
ATOM 960 N N . PRO A 1 122 ? 11.472 -0.676 -4.957 1.00 92.81 122 PRO A N 1
ATOM 961 C CA . PRO A 1 122 ? 11.571 -1.623 -6.069 1.00 92.81 122 PRO A CA 1
ATOM 962 C C . PRO A 1 122 ? 10.765 -1.192 -7.301 1.00 92.81 122 PRO A C 1
ATOM 964 O O . PRO A 1 122 ? 11.244 -1.320 -8.426 1.00 92.81 122 PRO A O 1
ATOM 967 N N . VAL A 1 123 ? 9.575 -0.613 -7.103 1.00 93.88 123 VAL A N 1
ATOM 968 C CA . VAL A 1 123 ? 8.731 -0.095 -8.192 1.00 93.88 123 VAL A CA 1
ATOM 969 C C . VAL A 1 123 ? 9.319 1.188 -8.783 1.00 93.88 123 VAL A C 1
ATOM 971 O O . VAL A 1 123 ? 9.305 1.358 -10.000 1.00 93.88 123 VAL A O 1
ATOM 974 N N . GLN A 1 124 ? 9.866 2.077 -7.951 1.00 94.56 124 GLN A N 1
ATOM 975 C CA . GLN A 1 124 ? 10.501 3.320 -8.407 1.00 94.56 124 GLN A CA 1
ATOM 976 C C . GLN A 1 124 ? 11.762 3.042 -9.246 1.00 94.56 124 GLN A C 1
ATOM 978 O O . GLN A 1 124 ? 11.948 3.602 -10.331 1.00 94.56 124 GLN A O 1
ATOM 983 N N . LEU A 1 125 ? 12.624 2.151 -8.752 1.00 91.94 125 LEU A N 1
ATOM 984 C CA . LEU A 1 125 ? 13.888 1.779 -9.387 1.00 91.94 125 LEU A CA 1
ATOM 985 C C . LEU A 1 125 ? 13.650 0.901 -10.618 1.00 91.94 125 LEU A C 1
ATOM 987 O O . LEU A 1 125 ? 14.202 1.173 -11.680 1.00 91.94 125 LEU A O 1
ATOM 991 N N . GLY A 1 126 ? 12.759 -0.090 -10.515 1.00 90.56 126 GLY A N 1
ATOM 992 C CA . GLY A 1 126 ? 12.458 -1.026 -11.600 1.00 90.56 126 GLY A CA 1
ATOM 993 C C . GLY A 1 126 ? 11.887 -0.366 -12.859 1.00 90.56 126 GLY A C 1
ATOM 994 O O . GLY A 1 126 ? 12.019 -0.921 -13.952 1.00 90.56 126 GLY A O 1
ATOM 995 N N . GLN A 1 127 ? 11.295 0.824 -12.728 1.00 91.38 127 GLN A N 1
ATOM 996 C CA . GLN A 1 127 ? 10.779 1.620 -13.845 1.00 91.38 127 GLN A CA 1
ATOM 997 C C . GLN A 1 127 ? 11.806 2.565 -14.485 1.00 91.38 127 GLN A C 1
ATOM 999 O O . GLN A 1 127 ? 11.560 3.037 -15.593 1.00 91.38 127 GLN A O 1
ATOM 1004 N N . SER A 1 128 ? 12.927 2.837 -13.807 1.00 86.00 128 SER A N 1
ATOM 1005 C CA . SER A 1 128 ? 13.947 3.813 -14.229 1.00 86.00 128 SER A CA 1
ATOM 1006 C C . SER A 1 128 ? 15.019 3.244 -15.162 1.00 86.00 128 SER A C 1
ATOM 1008 O O . SER A 1 128 ? 15.790 4.012 -15.724 1.00 86.00 128 SER A O 1
ATOM 1010 N N . ASP A 1 129 ? 15.092 1.921 -15.308 1.00 81.06 129 ASP A N 1
ATOM 1011 C CA . ASP A 1 129 ? 16.075 1.272 -16.175 1.00 81.06 129 ASP A CA 1
ATOM 1012 C C . ASP A 1 129 ? 15.446 0.872 -17.518 1.00 81.06 129 ASP A C 1
ATOM 1014 O O . ASP A 1 129 ? 14.294 0.435 -17.579 1.00 81.06 129 ASP A O 1
ATOM 1018 N N . ALA A 1 130 ? 16.216 0.972 -18.606 1.00 74.00 130 ALA A N 1
ATOM 1019 C CA . ALA A 1 130 ? 15.813 0.531 -19.949 1.00 74.00 130 ALA A CA 1
ATOM 1020 C C . ALA A 1 130 ? 16.326 -0.880 -20.299 1.00 74.00 130 ALA A C 1
ATOM 1022 O O . ALA A 1 130 ? 15.797 -1.544 -21.191 1.00 74.00 130 ALA A O 1
ATOM 1023 N N . THR A 1 131 ? 17.327 -1.382 -19.571 1.00 76.06 131 THR A N 1
ATOM 1024 C CA . THR A 1 131 ? 17.972 -2.679 -19.826 1.00 76.06 131 THR A CA 1
ATOM 1025 C C . THR A 1 131 ? 18.225 -3.448 -18.525 1.00 76.06 131 THR A C 1
ATOM 1027 O O . THR A 1 131 ? 18.533 -2.816 -17.520 1.00 76.06 131 THR A O 1
ATOM 1030 N N . PRO A 1 132 ? 18.144 -4.791 -18.523 1.00 73.56 132 PRO A N 1
ATOM 1031 C CA . PRO A 1 132 ? 17.628 -5.626 -19.606 1.00 73.56 132 PRO A CA 1
ATOM 1032 C C . PRO A 1 132 ? 16.120 -5.404 -19.809 1.00 73.56 132 PRO A C 1
ATOM 1034 O O . PRO A 1 132 ? 15.436 -4.840 -18.952 1.00 73.56 132 PRO A O 1
ATOM 1037 N N . LYS A 1 133 ? 15.608 -5.827 -20.969 1.00 81.00 133 LYS A N 1
ATOM 1038 C CA . LYS A 1 133 ? 14.161 -5.944 -21.202 1.00 81.00 133 LYS A CA 1
ATOM 1039 C C . LYS A 1 133 ? 13.582 -7.064 -20.326 1.00 81.00 133 LYS A C 1
ATOM 1041 O O . LYS A 1 133 ? 14.322 -7.751 -19.621 1.00 81.00 133 LYS A O 1
ATOM 1046 N N . ILE A 1 134 ? 12.266 -7.271 -20.387 1.00 83.88 134 ILE A N 1
ATOM 1047 C CA . ILE A 1 134 ? 11.585 -8.384 -19.706 1.00 83.88 134 ILE A CA 1
ATOM 1048 C C . ILE A 1 134 ? 12.296 -9.705 -20.043 1.00 83.88 134 ILE A C 1
ATOM 1050 O O . ILE A 1 134 ? 12.296 -10.153 -21.187 1.00 83.88 134 ILE A O 1
ATOM 1054 N N . GLY A 1 135 ? 12.924 -10.302 -19.031 1.00 87.81 135 GLY A N 1
ATOM 1055 C CA . GLY A 1 135 ? 13.667 -11.557 -19.131 1.00 87.81 135 GLY A CA 1
ATOM 1056 C C . GLY A 1 135 ? 13.128 -12.625 -18.174 1.00 87.81 135 GLY A C 1
ATOM 1057 O O . GLY A 1 135 ? 12.114 -12.404 -17.509 1.00 87.81 135 GLY A O 1
ATOM 1058 N N . PRO A 1 136 ? 13.816 -13.771 -18.037 1.00 90.88 136 PRO A N 1
ATOM 1059 C CA . PRO A 1 136 ? 13.367 -14.882 -17.191 1.00 90.88 136 PRO A CA 1
ATOM 1060 C C . PRO A 1 136 ? 13.090 -14.486 -15.734 1.00 90.88 136 PRO A C 1
ATOM 1062 O O . PRO A 1 136 ? 12.136 -14.968 -15.130 1.00 90.88 136 PRO A O 1
ATOM 1065 N N . LEU A 1 137 ? 13.871 -13.550 -15.184 1.00 90.31 137 LEU A N 1
ATOM 1066 C CA . LEU A 1 137 ? 13.664 -13.045 -13.825 1.00 90.31 137 LEU A CA 1
ATOM 1067 C C . LEU A 1 137 ? 12.318 -12.321 -13.666 1.00 90.31 137 LEU A C 1
ATOM 1069 O O . LEU A 1 137 ? 11.673 -12.460 -12.632 1.00 90.31 137 LEU A O 1
ATOM 1073 N N . ALA A 1 138 ? 11.864 -11.600 -14.695 1.00 90.81 138 ALA A N 1
ATOM 1074 C CA . ALA A 1 138 ? 10.556 -10.953 -14.675 1.00 90.81 138 ALA A CA 1
ATOM 1075 C C . ALA A 1 138 ? 9.424 -11.991 -14.673 1.00 90.81 138 ALA A C 1
ATOM 1077 O O . ALA A 1 138 ? 8.440 -11.811 -13.966 1.00 90.81 138 ALA A O 1
ATOM 1078 N N . VAL A 1 139 ? 9.586 -13.110 -15.391 1.00 93.31 139 VAL A N 1
ATOM 1079 C CA . VAL A 1 139 ? 8.619 -14.222 -15.365 1.00 93.31 139 VAL A CA 1
ATOM 1080 C C . VAL A 1 139 ? 8.538 -14.837 -13.968 1.00 93.31 139 VAL A C 1
ATOM 1082 O O . VAL A 1 139 ? 7.442 -15.024 -13.449 1.00 93.31 139 VAL A O 1
ATOM 1085 N N . ILE A 1 140 ? 9.684 -15.095 -13.329 1.00 95.31 140 ILE A N 1
ATOM 1086 C CA . ILE A 1 140 ? 9.726 -15.593 -11.946 1.00 95.31 140 ILE A CA 1
ATOM 1087 C C . ILE A 1 140 ? 9.045 -14.595 -11.002 1.00 95.31 140 ILE A C 1
ATOM 1089 O O . ILE A 1 140 ? 8.202 -14.998 -10.207 1.00 95.31 140 ILE A O 1
ATOM 1093 N N . GLY A 1 141 ? 9.351 -13.299 -11.124 1.00 94.81 141 GLY A N 1
ATOM 1094 C CA . GLY A 1 141 ? 8.721 -12.249 -10.321 1.00 94.81 141 GLY A CA 1
ATOM 1095 C C . GLY A 1 141 ? 7.201 -12.204 -10.488 1.00 94.81 141 GLY A C 1
ATOM 1096 O O . GLY A 1 141 ? 6.480 -12.144 -9.498 1.00 94.81 141 GLY A O 1
ATOM 1097 N N . VAL A 1 142 ? 6.697 -12.329 -11.720 1.00 96.12 142 VAL A N 1
ATOM 1098 C CA . VAL A 1 142 ? 5.253 -12.417 -11.991 1.00 96.12 142 VAL A CA 1
ATOM 1099 C C . VAL A 1 142 ? 4.640 -13.660 -11.346 1.00 96.12 142 VAL A C 1
ATOM 1101 O O . VAL A 1 142 ? 3.562 -13.567 -10.767 1.00 96.12 142 VAL A O 1
ATOM 1104 N N . LEU A 1 143 ? 5.306 -14.816 -11.395 1.00 97.12 143 LEU A N 1
ATOM 1105 C CA . LEU A 1 143 ? 4.807 -16.030 -10.742 1.00 97.12 143 LEU A CA 1
ATOM 1106 C C . LEU A 1 143 ? 4.742 -15.875 -9.218 1.00 97.12 143 LEU A C 1
ATOM 1108 O O . LEU A 1 143 ? 3.729 -16.236 -8.621 1.00 97.12 143 LEU A O 1
ATOM 1112 N N . VAL A 1 144 ? 5.782 -15.309 -8.596 1.00 97.06 144 VAL A N 1
ATOM 1113 C CA . VAL A 1 144 ? 5.792 -15.032 -7.149 1.00 97.06 144 VAL A CA 1
ATOM 1114 C C . VAL A 1 144 ? 4.678 -14.053 -6.783 1.00 97.06 144 VAL A C 1
ATOM 1116 O O . VAL A 1 144 ? 3.915 -14.331 -5.861 1.00 97.06 144 VAL A O 1
ATOM 1119 N N . TYR A 1 145 ? 4.511 -12.982 -7.558 1.00 97.19 145 TYR A N 1
ATOM 1120 C CA . TYR A 1 145 ? 3.418 -12.026 -7.392 1.00 97.19 145 TYR A CA 1
ATOM 1121 C C . TYR A 1 145 ? 2.040 -12.693 -7.484 1.00 97.19 145 TYR A C 1
ATOM 1123 O O . TYR A 1 145 ? 1.182 -12.455 -6.640 1.00 97.19 145 TYR A O 1
ATOM 1131 N N . LEU A 1 146 ? 1.809 -13.558 -8.479 1.00 97.44 146 LEU A N 1
ATOM 1132 C CA . LEU A 1 146 ? 0.524 -14.246 -8.649 1.00 97.44 146 LEU A CA 1
ATOM 1133 C C . LEU A 1 146 ? 0.228 -15.200 -7.487 1.00 97.44 146 LEU A C 1
ATOM 1135 O O . LEU A 1 146 ? -0.914 -15.271 -7.029 1.00 97.44 146 LEU A O 1
ATOM 1139 N N . ILE A 1 147 ? 1.246 -15.906 -6.989 1.00 96.69 147 ILE A N 1
ATOM 1140 C CA . ILE A 1 147 ? 1.130 -16.736 -5.784 1.00 96.69 147 ILE A CA 1
ATOM 1141 C C . ILE A 1 147 ? 0.793 -15.850 -4.583 1.00 96.69 147 ILE A C 1
ATOM 1143 O O . ILE A 1 147 ? -0.144 -16.157 -3.846 1.00 96.69 147 ILE A O 1
ATOM 1147 N N . GLY A 1 148 ? 1.501 -14.734 -4.413 1.00 96.19 148 GLY A N 1
ATOM 1148 C CA . GLY A 1 148 ? 1.258 -13.787 -3.332 1.00 96.19 148 GLY A CA 1
ATOM 1149 C C . GLY A 1 148 ? -0.174 -13.262 -3.335 1.00 96.19 148 GLY A C 1
ATOM 1150 O O . GLY A 1 148 ? -0.910 -13.404 -2.354 1.00 96.19 148 GLY A O 1
ATOM 1151 N N . LEU A 1 149 ? -0.613 -12.774 -4.495 1.00 95.69 149 LEU A N 1
ATOM 1152 C CA . LEU A 1 149 ? -1.961 -12.272 -4.710 1.00 95.69 149 LEU A CA 1
ATOM 1153 C C . LEU A 1 149 ? -3.018 -13.351 -4.435 1.00 95.69 149 LEU A C 1
ATOM 1155 O O . LEU A 1 149 ? -4.037 -13.049 -3.817 1.00 95.69 149 LEU A O 1
ATOM 1159 N N . PHE A 1 150 ? -2.782 -14.605 -4.840 1.00 96.19 150 PHE A N 1
ATOM 1160 C CA . PHE A 1 150 ? -3.674 -15.726 -4.534 1.00 96.19 150 PHE A CA 1
ATOM 1161 C C . PHE A 1 150 ? -3.800 -15.962 -3.025 1.00 96.19 150 PHE A C 1
ATOM 1163 O O . PHE A 1 150 ? -4.918 -16.033 -2.513 1.00 96.19 150 PHE A O 1
ATOM 1170 N N . PHE A 1 151 ? -2.678 -16.060 -2.307 1.00 95.81 151 PHE A N 1
ATOM 1171 C CA . PHE A 1 151 ? -2.675 -16.306 -0.862 1.00 95.81 151 PHE A CA 1
ATOM 1172 C C . PHE A 1 151 ? -3.389 -15.202 -0.091 1.00 95.81 151 PHE A C 1
ATOM 1174 O O . PHE A 1 151 ? -4.150 -15.478 0.838 1.00 95.81 151 PHE A O 1
ATOM 1181 N N . GLU A 1 152 ? -3.179 -13.960 -0.503 1.00 93.75 152 GLU A N 1
ATOM 1182 C CA . GLU A 1 152 ? -3.796 -12.808 0.126 1.00 93.75 152 GLU A CA 1
ATOM 1183 C C . GLU A 1 152 ? -5.298 -12.722 -0.208 1.00 93.75 152 GLU A C 1
ATOM 1185 O O . GLU A 1 152 ? -6.101 -12.660 0.721 1.00 93.75 152 GLU A O 1
ATOM 1190 N N . VAL A 1 153 ? -5.717 -12.859 -1.479 1.00 93.81 153 VAL A N 1
ATOM 1191 C CA . VAL A 1 153 ? -7.147 -12.828 -1.868 1.00 93.81 153 VAL A CA 1
ATOM 1192 C C . VAL A 1 153 ? -7.911 -13.959 -1.185 1.00 93.81 153 VAL A C 1
ATOM 1194 O O . VAL A 1 153 ? -8.963 -13.740 -0.582 1.00 93.81 153 VAL A O 1
ATOM 1197 N N . VAL A 1 154 ? -7.405 -15.188 -1.294 1.00 95.31 154 VAL A N 1
ATOM 1198 C CA . VAL A 1 154 ? -8.095 -16.373 -0.781 1.00 95.31 154 VAL A CA 1
ATOM 1199 C C . VAL A 1 154 ? -8.057 -16.398 0.742 1.00 95.31 154 VAL A C 1
ATOM 1201 O O . VAL A 1 154 ? -9.066 -16.735 1.362 1.00 95.31 154 VAL A O 1
ATOM 1204 N N . GLY A 1 155 ? -6.938 -16.009 1.357 1.00 94.50 155 GLY A N 1
ATOM 1205 C CA . GLY A 1 155 ? -6.807 -15.918 2.809 1.00 94.50 155 GLY A CA 1
ATOM 1206 C C . GLY A 1 155 ? -7.795 -14.918 3.406 1.00 94.50 155 GLY A C 1
ATOM 1207 O O . GLY A 1 155 ? -8.512 -15.259 4.352 1.00 94.50 155 GLY A O 1
ATOM 1208 N N . ASP A 1 156 ? -7.893 -13.726 2.814 1.00 94.06 156 ASP A N 1
ATOM 1209 C CA . ASP A 1 156 ? -8.841 -12.691 3.226 1.00 94.06 156 ASP A CA 1
ATOM 1210 C C . ASP A 1 156 ? -10.298 -13.122 3.019 1.00 94.06 156 ASP A C 1
ATOM 1212 O O . ASP A 1 156 ? -11.113 -12.992 3.935 1.00 94.06 156 ASP A O 1
ATOM 1216 N N . ALA A 1 157 ? -10.632 -13.708 1.864 1.00 93.19 157 ALA A N 1
ATOM 1217 C CA . ALA A 1 157 ? -11.984 -14.194 1.582 1.00 93.19 157 ALA A CA 1
ATOM 1218 C C . ALA A 1 157 ? -12.415 -15.318 2.542 1.00 93.19 157 ALA A C 1
ATOM 1220 O O . ALA A 1 157 ? -13.547 -15.321 3.035 1.00 93.19 157 ALA A O 1
ATOM 1221 N N . GLN A 1 158 ? -11.511 -16.254 2.848 1.00 95.00 158 GLN A N 1
ATOM 1222 C CA . GLN A 1 158 ? -11.749 -17.323 3.820 1.00 95.00 158 GLN A CA 1
ATOM 1223 C C . GLN A 1 158 ? -12.017 -16.758 5.216 1.00 95.00 158 GLN A C 1
ATOM 1225 O O . GLN A 1 158 ? -12.985 -17.161 5.862 1.00 95.00 158 GLN A O 1
ATOM 1230 N N . LEU A 1 159 ? -11.204 -15.796 5.664 1.00 93.50 159 LEU A N 1
ATOM 1231 C CA . LEU A 1 159 ? -11.376 -15.176 6.975 1.00 93.50 159 LEU A CA 1
ATOM 1232 C C . LEU A 1 159 ? -12.668 -14.359 7.056 1.00 93.50 159 LEU A C 1
ATOM 1234 O O . LEU A 1 159 ? -13.374 -14.427 8.062 1.00 93.50 159 LEU A O 1
ATOM 1238 N N . ALA A 1 160 ? -12.987 -13.599 6.008 1.00 91.94 160 ALA A N 1
ATOM 1239 C CA . ALA A 1 160 ? -14.208 -12.806 5.939 1.00 91.94 160 ALA A CA 1
ATOM 1240 C C . ALA A 1 160 ? -15.456 -13.698 6.009 1.00 91.94 160 ALA A C 1
ATOM 1242 O O . ALA A 1 160 ? -16.357 -13.429 6.802 1.00 91.94 160 ALA A O 1
ATOM 1243 N N . ARG A 1 161 ? -15.477 -14.807 5.255 1.00 92.69 161 ARG A N 1
ATOM 1244 C CA . ARG A 1 161 ? -16.571 -15.788 5.299 1.00 92.69 161 ARG A CA 1
ATOM 1245 C C . ARG A 1 161 ? -16.689 -16.460 6.666 1.00 92.69 161 ARG A C 1
ATOM 1247 O O . ARG A 1 161 ? -17.799 -16.610 7.162 1.00 92.69 161 ARG A O 1
ATOM 1254 N N . PHE A 1 162 ? -15.567 -16.838 7.277 1.00 93.94 162 PHE A N 1
ATOM 1255 C CA . PHE A 1 162 ? -15.560 -17.461 8.601 1.00 93.94 162 PHE A CA 1
ATOM 1256 C C . PHE A 1 162 ? -16.147 -16.535 9.673 1.00 93.94 162 PHE A C 1
ATOM 1258 O O . PHE A 1 162 ? -16.979 -16.967 10.465 1.00 93.94 162 PHE A O 1
ATOM 1265 N N . LYS A 1 163 ? -15.756 -15.253 9.665 1.00 91.00 163 LYS A N 1
ATOM 1266 C CA . LYS A 1 163 ? -16.242 -14.241 10.619 1.00 91.00 163 LYS A CA 1
ATOM 1267 C C . LYS A 1 163 ? -17.698 -13.827 10.403 1.00 91.00 163 LYS A C 1
ATOM 1269 O O . LYS A 1 163 ? -18.318 -13.346 11.345 1.00 91.00 163 LYS A O 1
ATOM 1274 N N . ALA A 1 164 ? -18.224 -13.968 9.187 1.00 90.81 164 ALA A N 1
ATOM 1275 C CA . ALA A 1 164 ? -19.617 -13.643 8.882 1.00 90.81 164 ALA A CA 1
ATOM 1276 C C . ALA A 1 164 ? -20.614 -14.641 9.501 1.00 90.81 164 ALA A C 1
ATOM 1278 O O . ALA A 1 164 ? -21.780 -14.304 9.686 1.00 90.81 164 ALA A O 1
ATOM 1279 N N . ASP A 1 165 ? -20.163 -15.853 9.828 1.00 92.69 165 ASP A N 1
ATOM 1280 C CA . ASP A 1 165 ? -20.976 -16.875 10.480 1.00 92.69 165 ASP A CA 1
ATOM 1281 C C . ASP A 1 165 ? -20.896 -16.740 12.010 1.00 92.69 165 ASP A C 1
ATOM 1283 O O . ASP A 1 165 ? -19.846 -16.940 12.629 1.00 92.69 165 ASP A O 1
ATOM 1287 N N . SER A 1 166 ? -22.029 -16.415 12.637 1.00 90.94 166 SER A N 1
ATOM 1288 C CA . SER A 1 166 ? -22.136 -16.231 14.087 1.00 90.94 166 SER A CA 1
ATOM 1289 C C . SER A 1 166 ? -21.845 -17.509 14.878 1.00 90.94 166 SER A C 1
ATOM 1291 O O . SER A 1 166 ? -21.402 -17.417 16.025 1.00 90.94 166 SER A O 1
ATOM 1293 N N . ALA A 1 167 ? -21.993 -18.693 14.273 1.00 93.31 167 ALA A N 1
ATOM 1294 C CA . ALA A 1 167 ? -21.625 -19.964 14.895 1.00 93.31 167 ALA A CA 1
ATOM 1295 C C . ALA A 1 167 ? -20.106 -20.107 15.107 1.00 93.31 167 ALA A C 1
ATOM 1297 O O . ALA A 1 167 ? -19.662 -20.980 15.862 1.00 93.31 167 ALA A O 1
ATOM 1298 N N . ASN A 1 168 ? -19.304 -19.254 14.462 1.00 92.94 168 ASN A N 1
ATOM 1299 C CA . ASN A 1 168 ? -17.851 -19.215 14.595 1.00 92.94 168 ASN A CA 1
ATOM 1300 C C . ASN A 1 168 ? -17.356 -18.139 15.570 1.00 92.94 168 ASN A C 1
ATOM 1302 O O . ASN A 1 168 ? -16.146 -17.980 15.742 1.00 92.94 168 ASN A O 1
ATOM 1306 N N . ALA A 1 169 ? -18.258 -17.421 16.247 1.00 89.00 169 ALA A N 1
ATOM 1307 C CA . ALA A 1 169 ? -17.878 -16.439 17.254 1.00 89.00 169 ALA A CA 1
ATOM 1308 C C . ALA A 1 169 ? -16.997 -17.078 18.346 1.00 89.00 169 ALA A C 1
ATOM 1310 O O . ALA A 1 169 ? -17.364 -18.075 18.966 1.00 89.00 169 ALA A O 1
ATOM 1311 N N . GLY A 1 170 ? -15.806 -16.511 18.559 1.00 89.00 170 GLY A N 1
ATOM 1312 C CA . GLY A 1 170 ? -14.823 -17.006 19.531 1.00 89.00 170 GLY A CA 1
ATOM 1313 C C . GLY A 1 170 ? -13.997 -18.217 19.078 1.00 89.00 170 GLY A C 1
ATOM 1314 O O . GLY A 1 170 ? -13.096 -18.626 19.807 1.00 89.00 170 GLY A O 1
ATOM 1315 N N . LYS A 1 171 ? -14.249 -18.774 17.887 1.00 92.88 171 LYS A N 1
ATOM 1316 C CA . LYS A 1 171 ? -13.454 -19.875 17.325 1.00 92.88 171 LYS A CA 1
ATOM 1317 C C . LYS A 1 171 ? -12.258 -19.350 16.532 1.00 92.88 171 LYS A C 1
ATOM 1319 O O . LYS A 1 171 ? -12.281 -18.246 15.987 1.00 92.88 171 LYS A O 1
ATOM 1324 N N . VAL A 1 172 ? -11.209 -20.165 16.453 1.00 92.12 172 VAL A N 1
ATOM 1325 C CA . VAL A 1 172 ? -10.025 -19.888 15.629 1.00 92.12 172 VAL A CA 1
ATOM 1326 C C . VAL A 1 172 ? -10.257 -20.446 14.229 1.00 92.12 172 VAL A C 1
ATOM 1328 O O . VAL A 1 172 ? -10.726 -21.569 14.084 1.00 92.12 172 VAL A O 1
ATOM 1331 N N . MET A 1 173 ? -9.933 -19.659 13.203 1.00 93.00 173 MET A N 1
ATOM 1332 C CA . MET A 1 173 ? -9.983 -20.116 11.816 1.00 93.00 173 MET A CA 1
ATOM 1333 C C . MET A 1 173 ? -8.805 -21.055 11.537 1.00 93.00 173 MET A C 1
ATOM 1335 O O . MET A 1 173 ? -7.658 -20.613 11.520 1.00 93.00 173 MET A O 1
ATOM 1339 N N . ASP A 1 174 ? -9.095 -22.330 11.296 1.00 93.75 174 ASP A N 1
ATOM 1340 C CA . ASP A 1 174 ? -8.120 -23.404 11.062 1.00 93.75 174 ASP A CA 1
ATOM 1341 C C . ASP A 1 174 ? -8.362 -24.154 9.736 1.00 93.75 174 ASP A C 1
ATOM 1343 O O . ASP A 1 174 ? -7.847 -25.250 9.519 1.00 93.75 174 ASP A O 1
ATOM 1347 N N . GLN A 1 175 ? -9.132 -23.559 8.819 1.00 91.50 175 GLN A N 1
ATOM 1348 C CA . GLN A 1 175 ? -9.520 -24.164 7.540 1.00 91.50 175 GLN A CA 1
ATOM 1349 C C . GLN A 1 175 ? -8.827 -23.493 6.345 1.00 91.50 175 GLN A C 1
ATOM 1351 O O . GLN A 1 175 ? -8.360 -22.355 6.412 1.00 91.50 175 GLN A O 1
ATOM 1356 N N . GLY A 1 176 ? -8.785 -24.182 5.201 1.00 94.00 176 GLY A N 1
ATOM 1357 C CA . GLY A 1 176 ? -8.247 -23.614 3.961 1.00 94.00 176 GLY A CA 1
ATOM 1358 C C . GLY A 1 176 ? -6.748 -23.310 4.050 1.00 94.00 176 GLY A C 1
ATOM 1359 O O . GLY A 1 176 ? -5.965 -24.206 4.353 1.00 94.00 176 GLY A O 1
ATOM 1360 N N . LEU A 1 177 ? -6.348 -22.066 3.767 1.00 93.50 177 LEU A N 1
ATOM 1361 C CA . LEU A 1 177 ? -4.952 -21.617 3.878 1.00 93.50 177 LEU A CA 1
ATOM 1362 C C . LEU A 1 177 ? -4.519 -21.412 5.338 1.00 93.50 177 LEU A C 1
ATOM 1364 O O . LEU A 1 177 ? -3.348 -21.592 5.669 1.00 93.50 177 LEU A O 1
ATOM 1368 N N . TRP A 1 178 ? -5.469 -21.096 6.221 1.00 95.38 178 TRP A N 1
ATOM 1369 C CA . TRP A 1 178 ? -5.222 -20.809 7.638 1.00 95.38 178 TRP A CA 1
ATOM 1370 C C . TRP A 1 178 ? -4.778 -22.038 8.441 1.00 95.38 178 TRP A C 1
ATOM 1372 O O . TRP A 1 178 ? -4.173 -21.901 9.499 1.00 95.38 178 TRP A O 1
ATOM 1382 N N . LYS A 1 179 ? -4.992 -23.249 7.909 1.00 94.25 179 LYS A N 1
ATOM 1383 C CA . LYS A 1 179 ? -4.481 -24.492 8.510 1.00 94.25 179 LYS A CA 1
ATOM 1384 C C . LYS A 1 179 ? -2.959 -24.633 8.418 1.00 94.25 179 LYS A C 1
ATOM 1386 O O . LYS A 1 179 ? -2.364 -25.380 9.185 1.00 94.25 179 LYS A O 1
ATOM 1391 N N . PHE A 1 180 ? -2.334 -23.958 7.450 1.00 92.25 180 PHE A N 1
ATOM 1392 C CA . PHE A 1 180 ? -0.894 -24.049 7.199 1.00 92.25 180 PHE A CA 1
ATOM 1393 C C . PHE A 1 180 ? -0.110 -22.923 7.876 1.00 92.25 180 PHE A C 1
ATOM 1395 O O . PHE A 1 180 ? 1.059 -23.093 8.209 1.00 92.25 180 PHE A O 1
ATOM 1402 N N . THR A 1 181 ? -0.733 -21.761 8.070 1.00 91.19 181 THR A N 1
ATOM 1403 C CA . THR A 1 181 ? -0.106 -20.595 8.694 1.00 91.19 181 THR A CA 1
ATOM 1404 C C . THR A 1 181 ? -1.152 -19.711 9.359 1.00 91.19 181 THR A C 1
ATOM 1406 O O . THR A 1 181 ? -2.277 -19.587 8.884 1.00 91.19 181 THR A O 1
ATOM 1409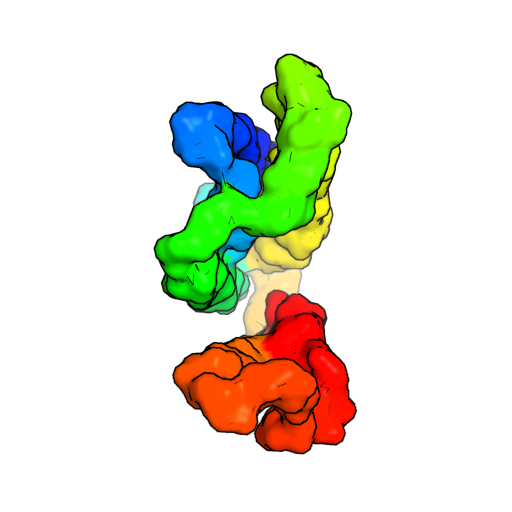 N N . ARG A 1 182 ? -0.752 -19.038 10.442 1.00 91.19 182 ARG A N 1
ATOM 1410 C CA . ARG A 1 182 ? -1.604 -18.085 11.169 1.00 91.19 182 ARG A CA 1
ATOM 1411 C C . ARG A 1 182 ? -1.901 -16.811 10.379 1.00 91.19 182 ARG A C 1
ATOM 1413 O O . ARG A 1 182 ? -2.821 -16.100 10.753 1.00 91.19 182 ARG A O 1
ATOM 1420 N N . HIS A 1 183 ? -1.119 -16.505 9.341 1.00 91.44 183 HIS A N 1
ATOM 1421 C CA . HIS A 1 183 ? -1.261 -15.282 8.545 1.00 91.44 183 HIS A CA 1
ATOM 1422 C C . HIS A 1 183 ? -0.974 -15.550 7.057 1.00 91.44 183 HIS A C 1
ATOM 1424 O O . HIS A 1 183 ? 0.048 -15.099 6.535 1.00 91.44 183 HIS A O 1
ATOM 1430 N N . PRO A 1 184 ? -1.844 -16.299 6.348 1.00 92.44 184 PRO A N 1
ATOM 1431 C CA . PRO A 1 184 ? -1.642 -16.586 4.926 1.00 92.44 184 PRO A CA 1
ATOM 1432 C C . PRO A 1 184 ? -1.686 -15.314 4.074 1.00 92.44 184 PRO A C 1
ATOM 1434 O O . PRO A 1 184 ? -0.983 -15.217 3.074 1.00 92.44 184 PRO A O 1
ATOM 1437 N N . ASN A 1 185 ? -2.449 -14.310 4.506 1.00 90.69 185 ASN A N 1
ATOM 1438 C CA . ASN A 1 185 ? -2.496 -13.010 3.854 1.00 90.69 185 ASN A CA 1
ATOM 1439 C C . ASN A 1 185 ? -1.193 -12.211 3.994 1.00 90.69 185 ASN A C 1
ATOM 1441 O O . ASN A 1 185 ? -0.793 -11.570 3.035 1.00 90.69 185 ASN A O 1
ATOM 1445 N N . TYR A 1 186 ? -0.483 -12.301 5.124 1.00 89.69 186 TYR A N 1
ATOM 1446 C CA . TYR A 1 186 ? 0.815 -11.622 5.283 1.00 89.69 186 TYR A CA 1
ATOM 1447 C C . TYR A 1 186 ? 1.916 -12.293 4.463 1.00 89.69 186 TYR A C 1
ATOM 1449 O O . TYR A 1 186 ? 2.821 -11.621 3.975 1.00 89.69 186 TYR A O 1
ATOM 1457 N N . PHE A 1 187 ? 1.835 -13.616 4.290 1.00 91.94 187 PHE A N 1
ATOM 1458 C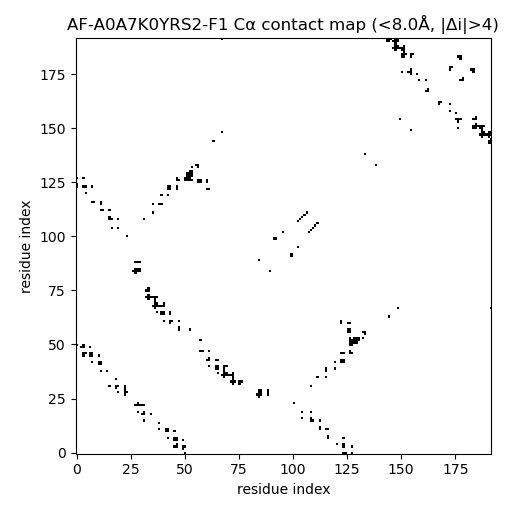 CA . PHE A 1 187 ? 2.690 -14.307 3.328 1.00 91.94 187 PHE A CA 1
ATOM 1459 C C . PHE A 1 187 ? 2.450 -13.766 1.917 1.00 91.94 187 PHE A C 1
ATOM 1461 O O . PHE A 1 187 ? 3.407 -13.443 1.223 1.00 91.94 187 PHE A O 1
ATOM 1468 N N . GLY A 1 188 ? 1.181 -13.604 1.529 1.00 90.38 188 GLY A N 1
ATOM 1469 C CA . GLY A 1 188 ? 0.840 -13.025 0.237 1.00 90.38 188 GLY A CA 1
ATOM 1470 C C . GLY A 1 188 ? 1.362 -11.597 0.052 1.00 90.38 188 GLY A C 1
ATOM 1471 O O . GLY A 1 188 ? 2.002 -11.325 -0.957 1.00 90.38 188 GLY A O 1
ATOM 1472 N N . ASP A 1 189 ? 1.192 -10.742 1.062 1.00 89.25 189 ASP A N 1
ATOM 1473 C CA . ASP A 1 189 ? 1.711 -9.365 1.096 1.00 89.25 189 ASP A CA 1
ATOM 1474 C C . ASP A 1 189 ? 3.245 -9.300 0.986 1.00 89.25 189 ASP A C 1
ATOM 1476 O O . ASP A 1 189 ? 3.792 -8.375 0.407 1.00 89.25 189 ASP A O 1
ATOM 1480 N N . SER A 1 190 ? 3.958 -10.313 1.489 1.00 90.44 190 SER A N 1
ATOM 1481 C CA . SER A 1 190 ? 5.425 -10.384 1.384 1.00 90.44 190 SER A CA 1
ATOM 1482 C C . SER A 1 190 ? 5.920 -10.791 -0.009 1.00 90.44 190 SER A C 1
ATOM 1484 O O . SER A 1 190 ? 7.097 -10.614 -0.320 1.00 90.44 190 SER A O 1
ATOM 1486 N N . CYS A 1 191 ? 5.061 -11.416 -0.818 1.00 90.19 191 CYS A N 1
ATOM 1487 C CA . CYS A 1 191 ? 5.391 -11.883 -2.164 1.00 90.19 191 CYS A CA 1
ATOM 1488 C C . CYS A 1 191 ? 5.088 -10.848 -3.256 1.00 90.19 191 CYS A C 1
ATOM 1490 O O . CYS A 1 191 ? 5.603 -10.990 -4.367 1.00 90.19 191 CYS A O 1
ATOM 1492 N N . VAL A 1 192 ? 4.218 -9.878 -2.968 1.00 86.44 192 VAL A N 1
ATOM 1493 C CA . VAL A 1 192 ? 3.763 -8.841 -3.905 1.00 86.44 192 VAL A CA 1
ATOM 1494 C C . VAL A 1 192 ? 4.636 -7.596 -3.795 1.00 86.44 192 VAL A C 1
ATOM 1496 O O . VAL A 1 192 ? 4.944 -7.030 -4.870 1.00 86.44 192 VAL A O 1
#